Protein AF-A0A565BUT3-F1 (afdb_monomer_lite)

Foldseek 3Di:
DPAAEDDWDQWDWPVLVVVPVLQCVVQVVFWDWDQDDVPDGDPTIITGAQDCCSPVVVVVVVQCDDLVSPWHKYKYWDKGATNDPDDADPPQRDRIDIDMDMDTDHPDPVVVVVPDDDDCQPPLFDWFWFWDFPVPARRPDPTDIWIWGADPVQAIGTDDDDDDDDDDPDDDDDDPPDPVDDPVVVVVVCLVVPPQKDWADDPVQVVVQWIWIAGSQPRDIDIGHPVCVVVVVVVSVVVSSNVSNVVNVVVLVVLEDEDQAPVVVLVSQVVSGWYWYFAASDPVQQVVQQVVQQDDDDFGGKGWDGFGPDFDDDDQCRAGRRPRHGGDGITIMYTHD

Organism: NCBI:txid586526

Secondary structure (DSSP, 8-state):
--PEE----SEEEHHHHGGGHHHHTTTGGG--EEEEETTEEEEEEEEEPS-SHHHHHHHHHHH--SGGG-SEEEEEEEEEE----SPPBTTTB-SEEEEEEEEEE-SSHHHHHHT-----TTT----EEEEPPTTTSPTT-S--EEEEE--TTS--EE----PPPP------------TTS-HHHHHHHHHHTT-SEEEE--HHHHHTTEEEEEETTT--EEEEEGGGHHHHHHHHHHHHHHHHHHHHHHHHHHTEEE--SHHHHHHHHHTT-EEEEEE---HHHHHHHHHHT--SSSSPPPEEEEEESSPPP--TTPBPTTT-SBP-EEEEEE---

pLDDT: mean 85.56, std 14.25, range [31.06, 97.5]

Radius of gyration: 25.29 Å; chains: 1; bounding box: 68×55×76 Å

Sequence (337 aa):
MGVEKRYYPMFIPRDFLEKEKDHIEGFNPEVAWVTRVGDSDLPVPLALRPTSEAVIYPNFRVEIRSHRDLPLKINQWANAVRWEIKDPTPFIRSREFLWQEGHTAFATKKEADEESCLYEEFLAVPVIKGFKSENEKFAGALYTTSIEIIKERNQLYGRTRGDSVPDRCWIRVDVDNRDNYSCGWKYSDQELKGAPLRIEIGPRDLAKNQVRIVRLDTGAKMDIKREYLIEKIKDLLENIQRNLYDVAKRKVEESTQKVETWDDFVEALSQKKLILAPWCDEVEVEKDVKERTRGDGTLGGAKTLCTLLEQPELREDTLCFASRKPAKKWTYWGRSY

InterPro domains:
  IPR002314 Aminoacyl-tRNA synthetase, class II (G/ P/ S/T) [PF00587] (46-114)
  IPR002316 Proline-tRNA ligase, class IIa [PR01046] (5-23)
  IPR002316 Proline-tRNA ligase, class IIa [PR01046] (46-57)
  IPR002316 Proline-tRNA ligase, class IIa [PR01046] (76-84)
  IPR002316 Proline-tRNA ligase, class IIa [PR01046] (86-97)
  IPR004154 Anticodon-binding [PF03129] (171-235)
  IPR004499 Proline-tRNA ligase, class IIa, archaeal-type [PTHR43382] (1-152)
  IPR006195 Aminoacyl-tRNA synthetase, class II [PS50862] (1-326)
  IPR016061 Proline-tRNA ligase, class II, C-terminal [PF09180] (262-337)
  IPR016061 Proline-tRNA ligase, class II, C-terminal [SM00946] (262-337)
  IPR017449 Prolyl-tRNA synthetase, class II [G3DSA:3.30.110.30] (256-337)
  IPR017449 Prolyl-tRNA synthetase, class II [SSF64586] (257-337)
  IPR036621 Anticodon-binding domain superfamily [G3DSA:3.40.50.800] (171-254)
  IPR045864 Class II Aminoacyl-tRNA synthetase/Biotinyl protein ligase (BPL) and lipoyl protein ligase (LPL) [G3DSA:3.30.930.10] (1-170)
  IPR045864 Class II Aminoacyl-tRNA synthetase/Biotinyl protein ligase (BPL) and lipoyl protein ligase (LPL) [SSF55681] (2-154)

Structure (mmCIF, N/CA/C/O backbone):
data_AF-A0A565BUT3-F1
#
_entry.id   AF-A0A565BUT3-F1
#
loop_
_atom_site.group_PDB
_atom_site.id
_atom_site.type_symbol
_atom_site.label_atom_id
_atom_site.label_alt_id
_atom_site.label_comp_id
_atom_site.label_asym_id
_atom_site.label_entity_id
_atom_site.label_seq_id
_atom_site.pdbx_PDB_ins_code
_atom_site.Cartn_x
_atom_site.Cartn_y
_atom_site.Cartn_z
_atom_site.occupancy
_atom_site.B_iso_or_equiv
_atom_site.auth_seq_id
_atom_site.auth_comp_id
_atom_site.auth_asym_id
_atom_site.auth_atom_id
_atom_site.pdbx_PDB_model_num
ATOM 1 N N . MET A 1 1 ? 4.955 20.647 0.599 1.00 69.94 1 MET A N 1
ATOM 2 C CA . MET A 1 1 ? 4.131 20.293 1.777 1.00 69.94 1 MET A CA 1
ATOM 3 C C . MET A 1 1 ? 4.648 20.865 3.102 1.00 69.94 1 MET A C 1
ATOM 5 O O . MET A 1 1 ? 3.880 20.857 4.054 1.00 69.94 1 MET A O 1
ATOM 9 N N . GLY A 1 2 ? 5.883 21.390 3.189 1.00 82.19 2 GLY A N 1
ATOM 10 C CA . GLY A 1 2 ? 6.396 21.970 4.444 1.00 82.19 2 GLY A CA 1
ATOM 11 C C . GLY A 1 2 ? 6.687 20.931 5.533 1.00 82.19 2 GLY A C 1
ATOM 12 O O . GLY A 1 2 ? 6.659 21.265 6.707 1.00 82.19 2 GLY A O 1
ATOM 13 N N . VAL A 1 3 ? 6.912 19.674 5.140 1.00 88.75 3 VAL A N 1
ATOM 14 C CA . VAL A 1 3 ? 7.190 18.563 6.055 1.00 88.75 3 VAL A CA 1
ATOM 15 C C . VAL A 1 3 ? 8.685 18.523 6.356 1.00 88.75 3 VAL A C 1
ATOM 17 O O . VAL A 1 3 ? 9.507 18.471 5.437 1.00 88.75 3 VAL A O 1
ATOM 20 N N . GLU A 1 4 ? 9.037 18.523 7.637 1.00 90.75 4 GLU A N 1
ATOM 21 C CA . GLU A 1 4 ? 10.418 18.421 8.096 1.00 90.75 4 GLU A CA 1
ATOM 22 C C . GLU A 1 4 ? 10.834 16.964 8.293 1.00 90.75 4 GLU A C 1
ATOM 24 O O . GLU A 1 4 ? 10.145 16.174 8.939 1.00 90.75 4 GLU A O 1
ATOM 29 N N . LYS A 1 5 ? 12.009 16.598 7.776 1.00 93.19 5 LYS A N 1
ATOM 30 C CA . LYS A 1 5 ? 12.579 15.272 8.024 1.00 93.19 5 LYS A CA 1
ATOM 31 C C . LYS A 1 5 ? 13.195 15.233 9.417 1.00 93.19 5 LYS A C 1
ATOM 33 O O . LYS A 1 5 ? 14.080 16.029 9.720 1.00 93.19 5 LYS A O 1
ATOM 38 N N . ARG A 1 6 ? 12.764 14.280 10.237 1.00 93.50 6 ARG A N 1
ATOM 39 C CA . ARG A 1 6 ? 13.302 14.018 11.577 1.00 93.50 6 ARG A CA 1
ATOM 40 C C . ARG A 1 6 ? 13.621 12.536 11.740 1.00 93.50 6 ARG A C 1
ATOM 42 O O . ARG A 1 6 ? 13.323 11.726 10.865 1.00 93.50 6 ARG A O 1
ATOM 49 N N . TYR A 1 7 ? 14.264 12.189 12.848 1.00 95.38 7 TYR A N 1
ATOM 50 C CA . TYR A 1 7 ? 14.530 10.802 13.205 1.00 95.38 7 TYR A CA 1
ATOM 51 C C . TYR A 1 7 ? 14.419 10.632 14.715 1.00 95.38 7 TYR A C 1
ATOM 53 O O . TYR A 1 7 ? 15.139 11.288 15.468 1.00 95.38 7 TYR A O 1
ATOM 61 N N . TYR A 1 8 ? 13.517 9.756 15.144 1.00 94.88 8 TYR A N 1
ATOM 62 C CA . TYR A 1 8 ? 13.300 9.444 16.550 1.00 94.88 8 TYR A CA 1
ATOM 63 C C . TYR A 1 8 ? 13.954 8.101 16.922 1.00 94.88 8 TYR A C 1
ATOM 65 O O . TYR A 1 8 ? 14.151 7.240 16.053 1.00 94.88 8 TYR A O 1
ATOM 73 N N . PRO A 1 9 ? 14.322 7.904 18.202 1.00 95.19 9 PRO A N 1
ATOM 74 C CA . PRO A 1 9 ? 14.926 6.661 18.677 1.00 95.19 9 PRO A CA 1
ATOM 75 C C . PRO A 1 9 ? 14.089 5.408 18.381 1.00 95.19 9 PRO A C 1
ATOM 77 O O . PRO A 1 9 ? 12.862 5.443 18.376 1.00 95.19 9 PRO A O 1
ATOM 80 N N . MET A 1 10 ? 14.771 4.279 18.164 1.00 95.62 10 MET A N 1
ATOM 81 C CA . MET A 1 10 ? 14.133 2.974 17.936 1.00 95.62 10 MET A CA 1
ATOM 82 C C . MET A 1 10 ? 13.643 2.313 19.231 1.00 95.62 10 MET A C 1
ATOM 84 O O . MET A 1 10 ? 12.663 1.572 19.203 1.00 95.62 10 MET A O 1
ATOM 88 N N . PHE A 1 11 ? 14.344 2.543 20.343 1.00 95.50 11 PHE A N 1
ATOM 89 C CA . PHE A 1 11 ? 14.034 1.935 21.634 1.00 95.50 11 PHE A CA 1
ATOM 90 C C . PHE A 1 11 ? 13.030 2.783 22.409 1.00 95.50 11 PHE A C 1
ATOM 92 O O . PHE A 1 11 ? 13.266 3.971 22.635 1.00 95.50 11 PHE A O 1
ATOM 99 N N . ILE A 1 12 ? 11.944 2.154 22.853 1.00 93.31 12 ILE A N 1
ATOM 100 C CA . ILE A 1 12 ? 10.874 2.787 23.625 1.00 93.31 12 ILE A CA 1
ATOM 101 C C . ILE A 1 12 ? 10.853 2.157 25.023 1.00 93.31 12 ILE A C 1
ATOM 103 O O . ILE A 1 12 ? 10.638 0.948 25.132 1.00 93.31 12 ILE A O 1
ATOM 107 N N . PRO A 1 13 ? 11.078 2.920 26.107 1.00 92.81 13 PRO A N 1
ATOM 108 C CA . PRO A 1 13 ? 10.918 2.399 27.461 1.00 92.81 13 PRO A CA 1
ATOM 109 C C . PRO A 1 13 ? 9.502 1.868 27.690 1.00 92.81 13 PRO A C 1
ATOM 111 O O . PRO A 1 13 ? 8.537 2.485 27.233 1.00 92.81 13 PRO A O 1
ATOM 114 N N . ARG A 1 14 ? 9.369 0.763 28.435 1.00 90.19 14 ARG A N 1
ATOM 115 C CA . ARG A 1 14 ? 8.063 0.157 28.742 1.00 90.19 14 ARG A CA 1
ATOM 116 C C . ARG A 1 14 ? 7.035 1.177 29.233 1.00 90.19 14 ARG A C 1
ATOM 118 O O . ARG A 1 14 ? 5.952 1.257 28.667 1.00 90.19 14 ARG A O 1
ATOM 125 N N . ASP A 1 15 ? 7.415 2.012 30.193 1.00 88.12 15 ASP A N 1
ATOM 126 C CA . ASP A 1 15 ? 6.531 3.010 30.804 1.00 88.12 15 ASP A CA 1
ATOM 127 C C . ASP A 1 15 ? 6.043 4.089 29.825 1.00 88.12 15 ASP A C 1
ATOM 129 O O . ASP A 1 15 ? 5.040 4.749 30.083 1.00 88.12 15 ASP A O 1
ATOM 133 N N . PHE A 1 16 ? 6.771 4.335 28.730 1.00 87.75 16 PHE A N 1
ATOM 134 C CA . PHE A 1 16 ? 6.354 5.283 27.692 1.00 87.75 16 PHE A CA 1
ATOM 135 C C . PHE A 1 16 ? 5.334 4.644 26.767 1.00 87.75 16 PHE A C 1
ATOM 137 O O . PHE A 1 16 ? 4.322 5.266 26.462 1.00 87.75 16 PHE A O 1
ATOM 144 N N . LEU A 1 17 ? 5.584 3.395 26.371 1.00 84.62 17 LEU A N 1
ATOM 145 C CA . LEU A 1 17 ? 4.642 2.624 25.577 1.00 84.62 17 LEU A CA 1
ATOM 146 C C . LEU A 1 17 ? 3.338 2.467 26.380 1.00 84.62 17 LEU A C 1
ATOM 148 O O . LEU A 1 17 ? 2.298 2.945 25.963 1.00 84.62 17 LEU A O 1
ATOM 152 N N . GLU A 1 18 ? 3.389 1.975 27.615 1.00 83.19 18 GLU A N 1
ATOM 153 C CA . GLU A 1 18 ? 2.201 1.760 28.457 1.00 83.19 18 GLU A CA 1
ATOM 154 C C . GLU A 1 18 ? 1.380 3.016 28.811 1.00 83.19 18 GLU A C 1
ATOM 156 O O . GLU A 1 18 ? 0.298 2.872 29.374 1.00 83.19 18 GLU A O 1
ATOM 161 N N . LYS A 1 19 ? 1.842 4.236 28.514 1.00 81.44 19 LYS A N 1
ATOM 162 C CA . LYS A 1 19 ? 1.009 5.447 28.640 1.00 81.44 19 LYS A CA 1
ATOM 163 C C . LYS A 1 19 ? 0.015 5.602 27.491 1.00 81.44 19 LYS A C 1
ATOM 165 O O . LYS A 1 19 ? -1.025 6.216 27.687 1.00 81.44 19 LYS A O 1
ATOM 170 N N . GLU A 1 20 ? 0.298 4.995 26.346 1.00 73.00 20 GLU A N 1
ATOM 171 C CA . GLU A 1 20 ? -0.494 5.064 25.115 1.00 73.00 20 GLU A CA 1
ATOM 172 C C . GLU A 1 20 ? -1.306 3.768 24.904 1.00 73.00 20 GLU A C 1
ATOM 174 O O . GLU A 1 20 ? -1.374 3.239 23.794 1.00 73.00 20 GLU A O 1
ATOM 179 N N . LYS A 1 21 ? -1.877 3.194 25.982 1.00 68.62 21 LYS A N 1
ATOM 180 C CA . LYS A 1 21 ? -2.497 1.846 25.965 1.00 68.62 21 LYS A CA 1
ATOM 181 C C . LYS A 1 21 ? -3.547 1.682 24.874 1.00 68.62 21 LYS A C 1
ATOM 183 O O . LYS A 1 21 ? -3.548 0.648 24.212 1.00 68.62 21 LYS A O 1
ATOM 188 N N . ASP A 1 22 ? -4.356 2.711 24.646 1.00 68.06 22 ASP A N 1
ATOM 189 C CA . ASP A 1 22 ? -5.420 2.711 23.638 1.00 68.06 22 ASP A CA 1
ATOM 190 C C . ASP A 1 22 ? -4.873 2.479 22.218 1.00 68.06 22 ASP A C 1
ATOM 192 O O . ASP A 1 22 ? -5.526 1.850 21.388 1.00 68.06 22 ASP A O 1
ATOM 196 N N . HIS A 1 23 ? -3.642 2.922 21.940 1.00 65.06 23 HIS A N 1
ATOM 197 C CA . HIS A 1 23 ? -2.958 2.680 20.669 1.00 65.06 23 HIS A CA 1
ATOM 198 C C . HIS A 1 23 ? -2.276 1.305 20.611 1.00 65.06 23 HIS A C 1
ATOM 200 O O . HIS A 1 23 ? -2.021 0.793 19.523 1.00 65.06 23 HIS A O 1
ATOM 206 N N . ILE A 1 24 ? -1.980 0.692 21.761 1.00 61.94 24 ILE A N 1
ATOM 207 C CA . ILE A 1 24 ? -1.169 -0.531 21.879 1.00 61.94 24 ILE A CA 1
ATOM 208 C C . ILE A 1 24 ? -2.010 -1.790 22.065 1.00 61.94 24 ILE A C 1
ATOM 210 O O . ILE A 1 24 ? -1.518 -2.880 21.777 1.00 61.94 24 ILE A O 1
ATOM 214 N N . GLU A 1 25 ? -3.273 -1.686 22.485 1.00 61.72 25 GLU A N 1
ATOM 215 C CA . GLU A 1 25 ? -4.153 -2.855 22.611 1.00 61.72 25 GLU A CA 1
ATOM 216 C C . GLU A 1 25 ? -4.190 -3.703 21.326 1.00 61.72 25 GLU A C 1
ATOM 218 O O . GLU A 1 25 ? -4.212 -4.930 21.409 1.00 61.72 25 GLU A O 1
ATOM 223 N N . GLY A 1 26 ? -4.071 -3.073 20.150 1.00 62.25 26 GLY A N 1
ATOM 224 C CA . GLY A 1 26 ? -3.967 -3.761 18.859 1.00 62.25 26 GLY A CA 1
ATOM 225 C C . GLY A 1 26 ? -2.604 -4.399 18.537 1.00 62.25 26 GLY A C 1
ATOM 226 O O . GLY A 1 26 ? -2.548 -5.267 17.672 1.00 62.25 26 GLY A O 1
ATOM 227 N N . PHE A 1 27 ? -1.519 -4.008 19.216 1.00 60.94 27 PHE A N 1
ATOM 228 C CA . PHE A 1 27 ? -0.135 -4.433 18.925 1.00 60.94 27 PHE A CA 1
ATOM 229 C C . PHE A 1 27 ? 0.529 -5.244 20.043 1.00 60.94 27 PHE A C 1
ATOM 231 O O . PHE A 1 27 ? 1.614 -5.784 19.837 1.00 60.94 27 PHE A O 1
ATOM 238 N N . ASN A 1 28 ? -0.097 -5.353 21.218 1.00 68.69 28 ASN A N 1
ATOM 239 C CA . ASN A 1 28 ? 0.461 -6.008 22.405 1.00 68.69 28 ASN A CA 1
ATOM 240 C C . ASN A 1 28 ? 1.152 -7.371 22.167 1.00 68.69 28 ASN A C 1
ATOM 242 O O . ASN A 1 28 ? 2.240 -7.562 22.714 1.00 68.69 28 ASN A O 1
ATOM 246 N N . PRO A 1 29 ? 0.607 -8.318 21.370 1.00 73.69 29 PRO A N 1
ATOM 247 C CA . PRO A 1 29 ? 1.279 -9.602 21.149 1.00 73.69 29 PRO A CA 1
ATOM 248 C C . PRO A 1 29 ? 2.497 -9.523 20.210 1.00 73.69 29 PRO A C 1
ATOM 250 O O . PRO A 1 29 ? 3.272 -10.472 20.147 1.00 73.69 29 PRO A O 1
ATOM 253 N N . GLU A 1 30 ? 2.685 -8.416 19.489 1.00 82.69 30 GLU A N 1
ATOM 254 C CA . GLU A 1 30 ? 3.695 -8.266 18.432 1.00 82.69 30 GLU A CA 1
ATOM 255 C C . GLU A 1 30 ? 4.887 -7.388 18.845 1.00 82.69 30 GLU A C 1
ATOM 257 O O . GLU A 1 30 ? 5.817 -7.190 18.058 1.00 82.69 30 GLU A O 1
ATOM 262 N N . VAL A 1 31 ? 4.899 -6.849 20.067 1.00 90.06 31 VAL A N 1
ATOM 263 C CA . VAL A 1 31 ? 5.994 -5.992 20.540 1.00 90.06 31 VAL A CA 1
ATOM 264 C C . VAL A 1 31 ? 7.221 -6.835 20.896 1.00 90.06 31 VAL A C 1
ATOM 266 O O . VAL A 1 31 ? 7.187 -7.668 21.802 1.00 90.06 31 VAL A O 1
ATOM 269 N N . ALA A 1 32 ? 8.338 -6.578 20.214 1.00 93.00 32 ALA A N 1
ATOM 270 C CA . ALA A 1 32 ? 9.627 -7.179 20.538 1.00 93.00 32 ALA A CA 1
ATOM 271 C C . ALA A 1 32 ? 10.325 -6.397 21.663 1.00 93.00 32 ALA A C 1
ATOM 273 O O . ALA A 1 32 ? 10.494 -5.180 21.571 1.00 93.00 32 ALA A O 1
ATOM 274 N N . TRP A 1 33 ? 10.767 -7.103 22.706 1.00 94.56 33 TRP A N 1
ATOM 275 C CA . TRP A 1 33 ? 11.386 -6.513 23.894 1.00 94.56 33 TRP A CA 1
ATOM 276 C C . TRP A 1 33 ? 12.862 -6.883 24.019 1.00 94.56 33 TRP A C 1
ATOM 278 O O . TRP A 1 33 ? 13.239 -8.047 23.910 1.00 94.56 33 TRP A O 1
ATOM 288 N N . VAL A 1 34 ? 13.681 -5.890 24.347 1.00 96.19 34 VAL A N 1
ATOM 289 C CA . VAL A 1 34 ? 15.051 -6.054 24.824 1.00 96.19 34 VAL A CA 1
ATOM 290 C C . VAL A 1 34 ? 15.038 -5.963 26.345 1.00 96.19 34 VAL A C 1
ATOM 292 O O . VAL A 1 34 ? 14.654 -4.944 26.920 1.00 96.19 34 VAL A O 1
ATOM 295 N N . THR A 1 35 ? 15.448 -7.045 26.999 1.00 96.88 35 THR A N 1
ATOM 296 C CA . THR A 1 35 ? 15.471 -7.168 28.466 1.00 96.88 35 THR A CA 1
ATOM 297 C C . THR A 1 35 ? 16.876 -7.343 29.032 1.00 96.88 35 THR A C 1
ATOM 299 O O . THR A 1 35 ? 17.044 -7.252 30.243 1.00 96.88 35 THR A O 1
ATOM 302 N N . ARG A 1 36 ? 17.888 -7.577 28.185 1.00 96.50 36 ARG A N 1
ATOM 303 C CA . ARG A 1 36 ? 19.274 -7.868 28.584 1.00 96.50 36 ARG A CA 1
ATOM 304 C C . ARG A 1 36 ? 20.278 -7.195 27.658 1.00 96.50 36 ARG A C 1
ATOM 306 O O . ARG A 1 36 ? 20.009 -7.047 26.467 1.00 96.50 36 ARG A O 1
ATOM 313 N N . VAL A 1 37 ? 21.443 -6.839 28.198 1.00 94.19 37 VAL A N 1
ATOM 314 C CA . VAL A 1 37 ? 22.614 -6.365 27.442 1.00 94.19 37 VAL A CA 1
ATOM 315 C C . VAL A 1 37 ? 23.837 -7.153 27.903 1.00 94.19 37 VAL A C 1
ATOM 317 O O . VAL A 1 37 ? 24.248 -7.051 29.058 1.00 94.19 37 VAL A O 1
ATOM 320 N N . GLY A 1 38 ? 24.410 -7.956 27.002 1.00 94.81 38 GLY A N 1
ATOM 321 C CA . GLY A 1 38 ? 25.397 -8.965 27.389 1.00 94.81 38 GLY A CA 1
ATOM 322 C C . GLY A 1 38 ? 24.795 -9.919 28.424 1.00 94.81 38 GLY A C 1
ATOM 323 O O . GLY A 1 38 ? 23.698 -10.440 28.220 1.00 94.81 38 GLY A O 1
ATOM 324 N N . ASP A 1 39 ? 25.474 -10.079 29.558 1.00 94.56 39 ASP A N 1
ATOM 325 C CA . ASP A 1 39 ? 25.026 -10.956 30.643 1.00 94.56 39 ASP A CA 1
ATOM 326 C C . ASP A 1 39 ? 24.144 -10.258 31.693 1.00 94.56 39 ASP A C 1
ATOM 328 O O . ASP A 1 39 ? 23.567 -10.943 32.537 1.00 94.56 39 ASP A O 1
ATOM 332 N N . SER A 1 40 ? 23.974 -8.933 31.627 1.00 95.88 40 SER A N 1
ATOM 333 C CA . SER A 1 40 ? 23.223 -8.153 32.621 1.00 95.88 40 SER A CA 1
ATOM 334 C C . SER A 1 40 ? 21.779 -7.884 32.192 1.00 95.88 40 SER A C 1
ATOM 336 O O . SER A 1 40 ? 21.520 -7.512 31.043 1.00 95.88 40 SER A O 1
ATOM 338 N N . ASP A 1 41 ? 20.840 -8.012 33.131 1.00 96.56 41 ASP A N 1
ATOM 339 C CA . ASP A 1 41 ? 19.444 -7.615 32.928 1.00 96.56 41 ASP A CA 1
ATOM 340 C C . ASP A 1 41 ? 19.303 -6.083 32.925 1.00 96.56 41 ASP A C 1
ATOM 342 O O . ASP A 1 41 ? 19.968 -5.367 33.680 1.00 96.56 41 ASP A O 1
ATOM 346 N N . LEU A 1 42 ? 18.426 -5.567 32.062 1.00 94.06 42 LEU A N 1
ATOM 347 C CA . LEU A 1 42 ? 18.083 -4.150 32.029 1.00 94.06 42 LEU A CA 1
ATOM 348 C C . LEU A 1 42 ? 17.122 -3.810 33.177 1.00 94.06 42 LEU A C 1
ATOM 350 O O . LEU A 1 42 ? 16.154 -4.541 33.391 1.00 94.06 42 LEU A O 1
ATOM 354 N N . PRO A 1 43 ? 17.307 -2.665 33.863 1.00 93.19 43 PRO A N 1
ATOM 355 C CA . PRO A 1 43 ? 16.392 -2.238 34.922 1.00 93.19 43 PRO A CA 1
ATOM 356 C C . PRO A 1 43 ? 14.988 -1.930 34.385 1.00 93.19 43 PRO A C 1
ATOM 358 O O . PRO A 1 43 ? 13.999 -2.130 35.082 1.00 93.19 43 PRO A O 1
ATOM 361 N N . VAL A 1 44 ? 14.903 -1.458 33.137 1.00 93.88 44 VAL A N 1
ATOM 362 C CA . VAL A 1 44 ? 13.649 -1.195 32.427 1.00 93.88 44 VAL A CA 1
ATOM 363 C C . VAL A 1 44 ? 13.725 -1.868 31.056 1.00 93.88 44 VAL A C 1
ATOM 365 O O . VAL A 1 44 ? 14.619 -1.534 30.274 1.00 93.88 44 VAL A O 1
ATOM 368 N N . PRO A 1 45 ? 12.808 -2.797 30.735 1.00 95.19 45 PRO A N 1
ATOM 369 C CA . PRO A 1 45 ? 12.706 -3.372 29.399 1.00 95.19 45 PRO A CA 1
ATOM 370 C C . PRO A 1 45 ? 12.458 -2.305 28.327 1.00 95.19 45 PRO A C 1
ATOM 372 O O . PRO A 1 45 ? 11.646 -1.394 28.514 1.00 95.19 45 PRO A O 1
ATOM 375 N N . LEU A 1 46 ? 13.128 -2.447 27.185 1.00 95.75 46 LEU A N 1
ATOM 376 C CA . LEU A 1 46 ? 13.013 -1.541 26.043 1.00 95.75 46 LEU A CA 1
ATOM 377 C C . LEU A 1 46 ? 12.301 -2.249 24.891 1.00 95.75 46 LEU A C 1
ATOM 379 O O . LEU A 1 46 ? 12.760 -3.290 24.431 1.00 95.75 46 LEU A O 1
ATOM 383 N N . ALA A 1 47 ? 11.200 -1.694 24.403 1.00 94.50 47 ALA A N 1
ATOM 384 C CA . ALA A 1 47 ? 10.548 -2.173 23.192 1.00 94.50 47 ALA A CA 1
ATOM 385 C C . ALA A 1 47 ? 11.298 -1.681 21.946 1.00 94.50 47 ALA A C 1
ATOM 387 O O . ALA A 1 47 ? 11.742 -0.532 21.894 1.00 94.50 47 ALA A O 1
ATOM 388 N N . LEU A 1 48 ? 11.407 -2.528 20.923 1.00 94.62 48 LEU A N 1
ATOM 389 C CA . LEU A 1 48 ? 11.713 -2.087 19.561 1.00 94.62 48 LEU A CA 1
ATOM 390 C C . LEU A 1 48 ? 10.457 -1.438 18.979 1.00 94.62 48 LEU A C 1
ATOM 392 O O . LEU A 1 48 ? 9.380 -2.016 19.112 1.00 94.62 48 LEU A O 1
ATOM 396 N N . ARG A 1 49 ? 10.569 -0.263 18.342 1.00 91.94 49 ARG A N 1
ATOM 397 C CA . ARG A 1 49 ? 9.389 0.466 17.848 1.00 91.94 49 ARG A CA 1
ATOM 398 C C . ARG A 1 49 ? 8.532 -0.394 16.894 1.00 91.94 49 ARG A C 1
ATOM 400 O O . ARG A 1 49 ? 9.019 -0.778 15.825 1.00 91.94 49 ARG A O 1
ATOM 407 N N . PRO A 1 50 ? 7.251 -0.649 17.220 1.00 89.38 50 PRO A N 1
ATOM 408 C CA . PRO A 1 50 ? 6.268 -1.107 16.236 1.00 89.38 50 PRO A CA 1
ATOM 409 C C . PRO A 1 50 ? 5.675 0.072 15.447 1.00 89.38 50 PRO A C 1
ATOM 411 O O . PRO A 1 50 ? 5.178 -0.105 14.328 1.00 89.38 50 PRO A O 1
ATOM 414 N N . THR A 1 51 ? 5.717 1.255 16.070 1.00 87.69 51 THR A N 1
ATOM 415 C CA . THR A 1 51 ? 5.273 2.571 15.611 1.00 87.69 51 THR A CA 1
ATOM 416 C C . THR A 1 51 ? 5.851 3.644 16.556 1.00 87.69 51 THR A C 1
ATOM 418 O O . THR A 1 51 ? 6.291 3.289 17.658 1.00 87.69 51 THR A O 1
ATOM 421 N N . SER A 1 52 ? 5.938 4.916 16.148 1.00 91.06 52 SER A N 1
ATOM 422 C CA . SER A 1 52 ? 6.713 5.936 16.887 1.00 91.06 52 SER A CA 1
ATOM 423 C C . SER A 1 52 ? 5.891 6.947 17.701 1.00 91.06 52 SER A C 1
ATOM 425 O O . SER A 1 52 ? 6.477 7.834 18.322 1.00 91.06 52 SER A O 1
ATOM 427 N N . GLU A 1 53 ? 4.567 6.817 17.766 1.00 89.69 53 GLU A N 1
ATOM 428 C CA . GLU A 1 53 ? 3.626 7.715 18.460 1.00 89.69 53 GLU A CA 1
ATOM 429 C C . GLU A 1 53 ? 4.043 7.968 19.915 1.00 89.69 53 GLU A C 1
ATOM 431 O O . GLU A 1 53 ? 4.209 9.118 20.326 1.00 89.69 53 GLU A O 1
ATOM 436 N N . ALA A 1 54 ? 4.340 6.897 20.661 1.00 88.50 54 ALA A N 1
ATOM 437 C CA . ALA A 1 54 ? 4.753 6.958 22.068 1.00 88.50 54 ALA A CA 1
ATOM 438 C C . ALA A 1 54 ? 6.077 7.716 22.305 1.00 88.50 54 ALA A C 1
ATOM 440 O O . ALA A 1 54 ? 6.389 8.095 23.434 1.00 88.50 54 ALA A O 1
ATOM 441 N N . VAL A 1 55 ? 6.870 7.948 21.253 1.00 90.56 55 VAL A N 1
ATOM 442 C CA . VAL A 1 55 ? 8.120 8.726 21.308 1.00 90.56 55 VAL A CA 1
ATOM 443 C C . VAL A 1 55 ? 7.925 10.133 20.740 1.00 90.56 55 VAL A C 1
ATOM 445 O O . VAL A 1 55 ? 8.493 11.095 21.258 1.00 90.56 55 VAL A O 1
ATOM 448 N N . ILE A 1 56 ? 7.113 10.275 19.692 1.00 92.31 56 ILE A N 1
ATOM 449 C CA . ILE A 1 56 ? 6.899 11.537 18.979 1.00 92.31 56 ILE A CA 1
ATOM 450 C C . ILE A 1 56 ? 5.977 12.472 19.766 1.00 92.31 56 ILE A C 1
ATOM 452 O O . ILE A 1 56 ? 6.288 13.656 19.921 1.00 92.31 56 ILE A O 1
ATOM 456 N N . TYR A 1 57 ? 4.858 11.971 20.287 1.00 91.62 57 TYR A N 1
ATOM 457 C CA . TYR A 1 57 ? 3.810 12.810 20.878 1.00 91.62 57 TYR A CA 1
ATOM 458 C C . TYR A 1 57 ? 4.232 13.514 22.177 1.00 91.62 57 TYR A C 1
ATOM 460 O O . TYR A 1 57 ? 3.905 14.697 22.342 1.00 91.62 57 TYR A O 1
ATOM 468 N N . PRO A 1 58 ? 5.045 12.901 23.063 1.00 90.75 58 PRO A N 1
ATOM 469 C CA . PRO A 1 58 ? 5.647 13.631 24.175 1.00 90.75 58 PRO A CA 1
ATOM 470 C C . PRO A 1 58 ? 6.492 14.828 23.723 1.00 90.75 58 PRO A C 1
ATOM 472 O O . PRO A 1 58 ? 6.502 15.851 24.406 1.00 90.75 58 PRO A O 1
ATOM 475 N N . ASN A 1 59 ? 7.162 14.731 22.569 1.00 90.44 59 ASN A N 1
ATOM 476 C CA . ASN A 1 59 ? 7.938 15.839 22.019 1.00 90.44 59 ASN A CA 1
ATOM 477 C C . ASN A 1 59 ? 7.035 16.925 21.402 1.00 90.44 59 ASN A C 1
ATOM 479 O O . ASN A 1 59 ? 7.244 18.111 21.645 1.00 90.44 59 ASN A O 1
ATOM 483 N N . PHE A 1 60 ? 5.954 16.543 20.711 1.00 93.06 60 PHE A N 1
ATOM 484 C CA . PHE A 1 60 ? 4.961 17.504 20.200 1.00 93.06 60 PHE A CA 1
ATOM 485 C C . PHE A 1 60 ? 4.392 18.389 21.309 1.00 93.06 60 PHE A C 1
ATOM 487 O O . PHE A 1 60 ? 4.257 19.596 21.131 1.00 93.06 60 PHE A O 1
ATOM 494 N N . ARG A 1 61 ? 4.123 17.815 22.487 1.00 89.00 61 ARG A N 1
ATOM 495 C CA . ARG A 1 61 ? 3.664 18.571 23.662 1.00 89.00 61 ARG A CA 1
ATOM 496 C C . ARG A 1 61 ? 4.674 19.626 24.136 1.00 89.00 61 ARG A C 1
ATOM 498 O O . ARG A 1 61 ? 4.282 20.615 24.758 1.00 89.00 61 ARG A O 1
ATOM 505 N N . VAL A 1 62 ? 5.969 19.399 23.919 1.00 91.81 62 VAL A N 1
ATOM 506 C CA . VAL A 1 62 ? 7.027 20.347 24.293 1.00 91.81 62 VAL A CA 1
ATOM 507 C C . VAL A 1 62 ? 7.165 21.456 23.253 1.00 91.81 62 VAL A C 1
ATOM 509 O O . VAL A 1 62 ? 7.364 22.608 23.644 1.00 91.81 62 VAL A O 1
ATOM 512 N N . GLU A 1 63 ? 7.034 21.116 21.972 1.00 92.56 63 GLU A N 1
ATOM 513 C CA . GLU A 1 63 ? 7.190 22.037 20.840 1.00 92.56 63 GLU A CA 1
ATOM 514 C C . GLU A 1 63 ? 5.965 22.936 20.626 1.00 92.56 63 GLU A C 1
ATOM 516 O O . GLU A 1 63 ? 6.115 24.129 20.383 1.00 92.56 63 GLU A O 1
ATOM 521 N N . ILE A 1 64 ? 4.753 22.397 20.766 1.00 96.06 64 ILE A N 1
ATOM 522 C CA . ILE A 1 64 ? 3.512 23.134 20.509 1.00 96.06 64 ILE A CA 1
ATOM 523 C C . ILE A 1 64 ? 3.079 23.847 21.794 1.00 96.06 64 ILE A C 1
ATOM 525 O O . ILE A 1 64 ? 2.546 23.230 22.721 1.00 96.06 64 ILE A O 1
ATOM 529 N N . ARG A 1 65 ? 3.303 25.164 21.864 1.00 94.88 65 ARG A N 1
ATOM 530 C CA . ARG A 1 65 ? 2.939 26.010 23.018 1.00 94.88 65 ARG A CA 1
ATOM 531 C C . ARG A 1 65 ? 1.845 27.020 22.698 1.00 94.88 65 ARG A C 1
ATOM 533 O O . ARG A 1 65 ? 1.157 27.482 23.605 1.00 94.88 65 ARG A O 1
ATOM 540 N N . SER A 1 66 ? 1.668 27.354 21.428 1.00 94.69 66 SER A N 1
ATOM 541 C CA . SER A 1 66 ? 0.681 28.303 20.933 1.00 94.69 66 SER A CA 1
ATOM 542 C C . SER A 1 66 ? 0.179 27.904 19.544 1.00 94.69 66 SER A C 1
ATOM 544 O O . SER A 1 66 ? 0.782 27.090 18.851 1.00 94.69 66 SER A O 1
ATOM 546 N N . HIS A 1 67 ? -0.901 28.542 19.087 1.00 91.88 67 HIS A N 1
ATOM 547 C CA . HIS A 1 67 ? -1.409 28.367 17.721 1.00 91.88 67 HIS A CA 1
ATOM 548 C C . HIS A 1 67 ? -0.388 28.749 16.634 1.00 91.88 67 HIS A C 1
ATOM 550 O O . HIS A 1 67 ? -0.560 28.352 15.489 1.00 91.88 67 HIS A O 1
ATOM 556 N N . ARG A 1 68 ? 0.656 29.523 16.972 1.00 94.12 68 ARG A N 1
ATOM 557 C CA . ARG A 1 68 ? 1.709 29.937 16.030 1.00 94.12 68 ARG A CA 1
ATOM 558 C C . ARG A 1 68 ? 2.702 28.821 15.716 1.00 94.12 68 ARG A C 1
ATOM 560 O O . ARG A 1 68 ? 3.405 28.921 14.720 1.00 94.12 68 ARG A O 1
ATOM 567 N N . ASP A 1 69 ? 2.733 27.783 16.548 1.00 95.00 69 ASP A N 1
ATOM 568 C CA . ASP A 1 69 ? 3.588 26.608 16.361 1.00 95.00 69 ASP A CA 1
ATOM 569 C C . ASP A 1 69 ? 2.914 25.561 15.450 1.00 95.00 69 ASP A C 1
ATOM 571 O O . ASP A 1 69 ? 3.462 24.489 15.205 1.00 95.00 69 ASP A O 1
ATOM 575 N N . LEU A 1 70 ? 1.703 25.864 14.961 1.00 94.00 70 LEU A N 1
ATOM 576 C CA . LEU A 1 70 ? 0.919 25.026 14.064 1.00 94.00 70 LEU A CA 1
ATOM 577 C C . LEU A 1 70 ? 0.881 25.640 12.649 1.00 94.00 70 LEU A C 1
ATOM 579 O O . LEU A 1 70 ? 0.812 26.863 12.515 1.00 94.00 70 LEU A O 1
ATOM 583 N N . PRO A 1 71 ? 0.858 24.813 11.588 1.00 93.88 71 PRO A N 1
ATOM 584 C CA . PRO A 1 71 ? 0.913 23.355 11.630 1.00 93.88 71 PRO A CA 1
ATOM 585 C C . PRO A 1 71 ? 2.335 22.825 11.861 1.00 93.88 71 PRO A C 1
ATOM 587 O O . PRO A 1 71 ? 3.276 23.244 11.188 1.00 93.88 71 PRO A O 1
ATOM 590 N N . LEU A 1 72 ? 2.475 21.847 12.757 1.00 93.69 72 LEU A N 1
ATOM 591 C CA . LEU A 1 72 ? 3.720 21.094 12.919 1.00 93.69 72 LEU A CA 1
ATOM 592 C C . LEU A 1 72 ? 3.653 19.867 12.017 1.00 93.69 72 LEU A C 1
ATOM 594 O O . LEU A 1 72 ? 2.710 19.085 12.121 1.00 93.69 72 LEU A O 1
ATOM 598 N N . LYS A 1 73 ? 4.637 19.690 11.135 1.00 93.38 73 LYS A N 1
ATOM 599 C CA . LYS A 1 73 ? 4.632 18.619 10.135 1.00 93.38 73 LYS A CA 1
ATOM 600 C C . LYS A 1 73 ? 5.979 17.934 10.076 1.00 93.38 73 LYS A C 1
ATOM 602 O O . LYS A 1 73 ? 6.960 18.542 9.649 1.00 93.38 73 LYS A O 1
ATOM 607 N N . ILE A 1 74 ? 6.022 16.666 10.458 1.00 93.19 74 ILE A N 1
ATOM 608 C CA . ILE A 1 74 ? 7.263 15.897 10.464 1.00 93.19 74 ILE A CA 1
ATOM 609 C C . ILE A 1 74 ? 7.102 14.577 9.720 1.00 93.19 74 ILE A C 1
ATOM 611 O O . ILE A 1 74 ? 6.015 14.009 9.642 1.00 93.19 74 ILE A O 1
ATOM 615 N N . ASN A 1 75 ? 8.211 14.074 9.200 1.00 92.75 75 ASN A N 1
ATOM 616 C CA . ASN A 1 75 ? 8.305 12.745 8.621 1.00 92.75 75 ASN A CA 1
ATOM 617 C C . ASN A 1 75 ? 9.627 12.091 9.019 1.00 92.75 75 ASN A C 1
ATOM 619 O O . ASN A 1 75 ? 10.662 12.758 9.053 1.00 92.75 75 ASN A O 1
ATOM 623 N N . GLN A 1 76 ? 9.614 10.781 9.249 1.00 93.56 76 GLN A N 1
ATOM 624 C CA . GLN A 1 76 ? 10.839 10.003 9.398 1.00 93.56 76 GLN A CA 1
ATOM 625 C C . GLN A 1 76 ? 10.857 8.794 8.470 1.00 93.56 76 GLN A C 1
ATOM 627 O O . GLN A 1 76 ? 9.841 8.140 8.257 1.00 93.56 76 GLN A O 1
ATOM 632 N N . TRP A 1 77 ? 12.045 8.484 7.950 1.00 93.88 77 TRP A N 1
ATOM 633 C CA . TRP A 1 77 ? 12.338 7.217 7.286 1.00 93.88 77 TRP A CA 1
ATOM 634 C C . TRP A 1 77 ? 13.075 6.324 8.277 1.00 93.88 77 TRP A C 1
ATOM 636 O O . TRP A 1 77 ? 14.116 6.709 8.810 1.00 93.88 77 TRP A O 1
ATOM 646 N N . ALA A 1 78 ? 12.515 5.152 8.548 1.00 94.56 78 ALA A N 1
ATOM 647 C CA . ALA A 1 78 ? 12.955 4.283 9.629 1.00 94.56 78 ALA A CA 1
ATOM 648 C C . ALA A 1 78 ? 12.627 2.817 9.327 1.00 94.56 78 ALA A C 1
ATOM 650 O O . ALA A 1 78 ? 11.791 2.511 8.480 1.00 94.56 78 ALA A O 1
ATOM 651 N N . ASN A 1 79 ? 13.275 1.898 10.037 1.00 94.94 79 ASN A N 1
ATOM 652 C CA . ASN A 1 79 ? 12.771 0.537 10.179 1.00 94.94 79 ASN A CA 1
ATOM 653 C C . ASN A 1 79 ? 11.760 0.463 11.336 1.00 94.94 79 ASN A C 1
ATOM 655 O O . ASN A 1 79 ? 11.909 1.171 12.334 1.00 94.94 79 ASN A O 1
ATOM 659 N N . ALA A 1 80 ? 10.772 -0.417 11.231 1.00 92.69 80 ALA A N 1
ATOM 660 C CA . ALA A 1 80 ? 9.885 -0.796 12.329 1.00 92.69 80 ALA A CA 1
ATOM 661 C C . ALA A 1 80 ? 9.898 -2.316 12.511 1.00 92.69 80 ALA A C 1
ATOM 663 O O . ALA A 1 80 ? 10.167 -3.057 11.560 1.00 92.69 80 ALA A O 1
ATOM 664 N N . VAL A 1 81 ? 9.630 -2.766 13.740 1.00 93.25 81 VAL A N 1
ATOM 665 C CA . VAL A 1 81 ? 9.628 -4.186 14.104 1.00 93.25 81 VAL A CA 1
ATOM 666 C C . VAL A 1 81 ? 8.268 -4.576 14.669 1.00 93.25 81 VAL A C 1
ATOM 668 O O . VAL A 1 81 ? 7.832 -4.033 15.680 1.00 93.25 81 VAL A O 1
ATOM 671 N N . ARG A 1 82 ? 7.612 -5.543 14.026 1.00 90.81 82 ARG A N 1
ATOM 672 C CA . ARG A 1 82 ? 6.364 -6.167 14.483 1.00 90.81 82 ARG A CA 1
ATOM 673 C C . ARG A 1 82 ? 6.535 -7.672 14.434 1.00 90.81 82 ARG A C 1
ATOM 675 O O . ARG A 1 82 ? 6.789 -8.238 13.373 1.00 90.81 82 ARG A O 1
ATOM 682 N N . TRP A 1 83 ? 6.452 -8.333 15.581 1.00 89.62 83 TRP A N 1
ATOM 683 C CA . TRP A 1 83 ? 6.705 -9.766 15.705 1.00 89.62 83 TRP A CA 1
ATOM 684 C C . TRP A 1 83 ? 5.499 -10.608 15.270 1.00 89.62 83 TRP A C 1
ATOM 686 O O . TRP A 1 83 ? 4.960 -11.412 16.024 1.00 89.62 83 TRP A O 1
ATOM 696 N N . GLU A 1 84 ? 5.091 -10.406 14.020 1.00 79.56 84 GLU A N 1
ATOM 697 C CA . GLU A 1 84 ? 3.970 -11.070 13.366 1.00 79.56 84 GLU A CA 1
ATOM 698 C C . GLU A 1 84 ? 4.050 -12.599 13.499 1.00 79.56 84 GLU A C 1
ATOM 700 O O . GLU A 1 84 ? 5.090 -13.229 13.245 1.00 79.56 84 GLU A O 1
ATOM 705 N N . ILE A 1 85 ? 2.918 -13.179 13.909 1.00 76.81 85 ILE A N 1
ATOM 706 C CA . ILE A 1 85 ? 2.754 -14.619 14.162 1.00 76.81 85 ILE A CA 1
ATOM 707 C C . ILE A 1 85 ? 2.464 -15.367 12.855 1.00 76.81 85 ILE A C 1
ATOM 709 O O . ILE A 1 85 ? 2.795 -16.543 12.722 1.00 76.81 85 ILE A O 1
ATOM 713 N N . LYS A 1 86 ? 1.855 -14.686 11.879 1.00 77.88 86 LYS A N 1
ATOM 714 C CA . LYS A 1 86 ? 1.549 -15.257 10.564 1.00 77.88 86 LYS A CA 1
ATOM 715 C C . LYS A 1 86 ? 2.813 -15.450 9.727 1.00 77.88 86 LYS A C 1
ATOM 717 O O . LYS A 1 86 ? 3.808 -14.750 9.910 1.00 77.88 86 LYS A O 1
ATOM 722 N N . ASP A 1 87 ? 2.726 -16.349 8.749 1.00 79.19 87 ASP A N 1
ATOM 723 C CA . ASP A 1 87 ? 3.838 -16.649 7.850 1.00 79.19 87 ASP A CA 1
ATOM 724 C C . ASP A 1 87 ? 4.345 -15.388 7.124 1.00 79.19 87 ASP A C 1
ATOM 726 O O . ASP A 1 87 ? 3.550 -14.657 6.513 1.00 79.19 87 ASP A O 1
ATOM 730 N N . PRO A 1 88 ? 5.661 -15.111 7.171 1.00 84.19 88 PRO A N 1
ATOM 731 C CA . PRO A 1 88 ? 6.234 -13.964 6.492 1.00 84.19 88 PRO A CA 1
ATOM 732 C C . PRO A 1 88 ? 6.290 -14.196 4.978 1.00 84.19 88 PRO A C 1
ATOM 734 O O . PRO A 1 88 ? 6.573 -15.289 4.493 1.00 84.19 88 PRO A O 1
ATOM 737 N N . THR A 1 89 ? 6.082 -13.132 4.210 1.00 83.44 89 THR A N 1
ATOM 738 C CA . THR A 1 89 ? 6.336 -13.088 2.766 1.00 83.44 89 THR A CA 1
ATOM 739 C C . THR A 1 89 ? 7.146 -11.838 2.450 1.00 83.44 89 THR A C 1
ATOM 741 O O . THR A 1 89 ? 6.704 -10.742 2.803 1.00 83.44 89 THR A O 1
ATOM 744 N N . PRO A 1 90 ? 8.308 -11.961 1.780 1.00 83.81 90 PRO A N 1
ATOM 745 C CA . PRO A 1 90 ? 9.173 -10.824 1.476 1.00 83.81 90 PRO A CA 1
ATOM 746 C C . PRO A 1 90 ? 8.409 -9.634 0.881 1.00 83.81 90 PRO A C 1
ATOM 748 O O . PRO A 1 90 ? 7.541 -9.818 0.028 1.00 83.81 90 PRO A O 1
ATOM 751 N N . PHE A 1 91 ? 8.735 -8.426 1.348 1.00 82.12 91 PHE A N 1
ATOM 752 C CA . PHE A 1 91 ? 8.087 -7.139 1.033 1.00 82.12 91 PHE A CA 1
ATOM 753 C C . PHE A 1 91 ? 6.624 -6.973 1.478 1.00 82.12 91 PHE A C 1
ATOM 755 O O . PHE A 1 91 ? 6.223 -5.853 1.769 1.00 82.12 91 PHE A O 1
ATOM 762 N N . ILE A 1 92 ? 5.833 -8.046 1.531 1.00 81.25 92 ILE A N 1
ATOM 763 C CA . ILE A 1 92 ? 4.392 -7.995 1.829 1.00 81.25 92 ILE A CA 1
ATOM 764 C C . ILE A 1 92 ? 4.118 -8.108 3.333 1.00 81.25 92 ILE A C 1
ATOM 766 O O . ILE A 1 92 ? 3.279 -7.396 3.873 1.00 81.25 92 ILE A O 1
ATOM 770 N N . ARG A 1 93 ? 4.816 -9.012 4.019 1.00 84.00 93 ARG A N 1
ATOM 771 C CA . ARG A 1 93 ? 4.712 -9.222 5.465 1.00 84.00 93 ARG A CA 1
ATOM 772 C C . ARG A 1 93 ? 6.055 -9.692 5.990 1.00 84.00 93 ARG A C 1
ATOM 774 O O . ARG A 1 93 ? 6.441 -10.841 5.791 1.00 84.00 93 ARG A O 1
ATOM 781 N N . SER A 1 94 ? 6.763 -8.811 6.673 1.00 86.81 94 SER A N 1
ATOM 782 C CA . SER A 1 94 ? 8.029 -9.121 7.327 1.00 86.81 94 SER A CA 1
ATOM 783 C C . SER A 1 94 ? 8.017 -8.587 8.751 1.00 86.81 94 SER A C 1
ATOM 785 O O . SER A 1 94 ? 7.318 -7.624 9.054 1.00 86.81 94 SER A O 1
ATOM 787 N N . ARG A 1 95 ? 8.792 -9.227 9.632 1.00 91.56 95 ARG A N 1
ATOM 788 C CA . ARG A 1 95 ? 8.887 -8.795 11.032 1.00 91.56 95 ARG A CA 1
ATOM 789 C C . ARG A 1 95 ? 9.640 -7.484 11.195 1.00 91.56 95 ARG A C 1
ATOM 791 O O . ARG A 1 95 ? 9.341 -6.720 12.099 1.00 91.56 95 ARG A O 1
ATOM 798 N N . GLU A 1 96 ? 10.597 -7.230 10.312 1.00 94.00 96 GLU A N 1
ATOM 799 C CA . GLU A 1 96 ? 11.248 -5.936 10.149 1.00 94.00 96 GLU A CA 1
ATOM 800 C C . GLU A 1 96 ? 10.917 -5.399 8.760 1.00 94.00 96 GLU A C 1
ATOM 802 O O . GLU A 1 96 ? 10.961 -6.143 7.774 1.00 94.00 96 GLU A O 1
ATOM 807 N N . PHE A 1 97 ? 10.590 -4.116 8.666 1.00 92.25 97 PHE A N 1
ATOM 808 C CA . PHE A 1 97 ? 10.339 -3.462 7.389 1.00 92.25 97 PHE A CA 1
ATOM 809 C C . PHE A 1 97 ? 10.793 -2.006 7.414 1.00 92.25 97 PHE A C 1
ATOM 811 O O . PHE A 1 97 ? 10.736 -1.332 8.442 1.00 92.25 97 PHE A O 1
ATOM 818 N N . LEU A 1 98 ? 11.249 -1.524 6.255 1.00 92.50 98 LEU A N 1
ATOM 819 C CA . LEU A 1 98 ? 11.552 -0.115 6.036 1.00 92.50 98 LEU A CA 1
ATOM 820 C C . LEU A 1 98 ? 10.270 0.620 5.668 1.00 92.50 98 LEU A C 1
ATOM 822 O O . LEU A 1 98 ? 9.546 0.210 4.758 1.00 92.50 98 LEU A O 1
ATOM 826 N N . TRP A 1 99 ? 10.018 1.733 6.340 1.00 91.31 99 TRP A N 1
ATOM 827 C CA . TRP A 1 99 ? 8.866 2.571 6.065 1.00 91.31 99 TRP A CA 1
ATOM 828 C C . TRP A 1 99 ? 9.177 4.053 6.237 1.00 91.31 99 TRP A C 1
ATOM 830 O O . TRP A 1 99 ? 10.261 4.458 6.666 1.00 91.31 99 TRP A O 1
ATOM 840 N N . GLN A 1 100 ? 8.183 4.849 5.882 1.00 89.12 100 GLN A N 1
ATOM 841 C CA . GLN A 1 100 ? 8.093 6.239 6.272 1.00 89.12 100 GLN A CA 1
ATOM 842 C C . GLN A 1 100 ? 6.868 6.389 7.166 1.00 89.12 100 GLN A C 1
ATOM 844 O O . GLN A 1 100 ? 5.861 5.714 6.940 1.00 89.12 100 GLN A O 1
ATOM 849 N N . GLU A 1 101 ? 6.945 7.269 8.148 1.00 89.31 101 GLU A N 1
ATOM 850 C CA . GLU A 1 101 ? 5.800 7.651 8.961 1.00 89.31 101 GLU A CA 1
ATOM 851 C C . GLU A 1 101 ? 5.797 9.171 9.130 1.00 89.31 101 GLU A C 1
ATOM 853 O O . GLU A 1 101 ? 6.783 9.780 9.563 1.00 89.31 101 GLU A O 1
ATOM 858 N N . GLY A 1 102 ? 4.681 9.774 8.726 1.00 90.94 102 GLY A N 1
ATOM 859 C CA . GLY A 1 102 ? 4.431 11.203 8.819 1.00 90.94 102 GLY A CA 1
ATOM 860 C C . GLY A 1 102 ? 3.486 11.490 9.974 1.00 90.94 102 GLY A C 1
ATOM 861 O O . GLY A 1 102 ? 2.450 10.840 10.096 1.00 90.94 102 GLY A O 1
ATOM 862 N N . HIS A 1 103 ? 3.837 12.475 10.794 1.00 92.12 103 HIS A N 1
ATOM 863 C CA . HIS A 1 103 ? 3.053 12.899 11.950 1.00 92.12 103 HIS A CA 1
ATOM 864 C C . HIS A 1 103 ? 2.864 14.408 11.884 1.00 92.12 103 HIS A C 1
ATOM 866 O O . HIS A 1 103 ? 3.830 15.166 11.770 1.00 92.12 103 HIS A O 1
ATOM 872 N N . THR A 1 104 ? 1.614 14.849 11.936 1.00 92.12 104 THR A N 1
ATOM 873 C CA . THR A 1 104 ? 1.247 16.249 11.716 1.00 92.12 104 THR A CA 1
ATOM 874 C C . THR A 1 104 ? 0.233 16.713 12.751 1.00 92.12 104 THR A C 1
ATOM 876 O O . THR A 1 104 ? -0.686 15.972 13.093 1.00 92.12 104 THR A O 1
ATOM 879 N N . ALA A 1 105 ? 0.366 17.949 13.220 1.00 93.94 105 ALA A N 1
ATOM 880 C CA . ALA A 1 105 ? -0.572 18.586 14.136 1.00 93.94 105 ALA A CA 1
ATOM 881 C C . ALA A 1 105 ? -1.084 19.901 13.535 1.00 93.94 105 ALA A C 1
ATOM 883 O O . ALA A 1 105 ? -0.301 20.706 13.030 1.00 93.94 105 ALA A O 1
ATOM 884 N N . PHE A 1 106 ? -2.397 20.125 13.622 1.00 93.62 106 PHE A N 1
ATOM 885 C CA . PHE A 1 106 ? -3.094 21.277 13.043 1.00 93.62 106 PHE A CA 1
ATOM 886 C C . PHE A 1 106 ? -3.994 21.956 14.068 1.00 93.62 106 PHE A C 1
ATOM 888 O O . PHE A 1 106 ? -4.430 21.331 15.034 1.00 93.62 106 PHE A O 1
ATOM 895 N N . ALA A 1 107 ? -4.301 23.234 13.834 1.00 94.62 107 ALA A N 1
ATOM 896 C CA . ALA A 1 107 ? -5.235 23.982 14.669 1.00 94.62 107 ALA A CA 1
ATOM 897 C C . ALA A 1 107 ? -6.690 23.570 14.402 1.00 94.62 107 ALA A C 1
ATOM 899 O O . ALA A 1 107 ? -7.510 23.573 15.320 1.00 94.62 107 ALA A O 1
ATOM 900 N N . THR A 1 108 ? -7.016 23.207 13.156 1.00 93.69 108 THR A N 1
ATOM 901 C CA . THR A 1 108 ? -8.373 22.822 12.762 1.00 93.69 108 THR A CA 1
ATOM 902 C C . THR A 1 108 ? -8.424 21.448 12.099 1.00 93.69 108 THR A C 1
ATOM 904 O O . THR A 1 108 ? -7.502 21.024 11.403 1.00 93.69 108 THR A O 1
ATOM 907 N N . LYS A 1 109 ? -9.561 20.761 12.264 1.00 92.00 109 LYS A N 1
ATOM 908 C CA . LYS A 1 109 ? -9.837 19.486 11.586 1.00 92.00 109 LYS A CA 1
ATOM 909 C C . LYS A 1 109 ? -9.792 19.623 10.060 1.00 92.00 109 LYS A C 1
ATOM 911 O O . LYS A 1 109 ? -9.299 18.730 9.388 1.00 92.00 109 LYS A O 1
ATOM 916 N N . LYS A 1 110 ? -10.286 20.741 9.520 1.00 90.50 110 LYS A N 1
ATOM 917 C CA . LYS A 1 110 ? -10.339 20.974 8.071 1.00 90.50 110 LYS A CA 1
ATOM 918 C C . LYS A 1 110 ? -8.941 20.949 7.445 1.00 90.50 110 LYS A C 1
ATOM 920 O O . LYS A 1 110 ? -8.744 20.270 6.447 1.00 90.50 110 LYS A O 1
ATOM 925 N N . GLU A 1 111 ? -7.978 21.634 8.059 1.00 88.81 111 GLU A N 1
ATOM 926 C CA . GLU A 1 111 ? -6.589 21.644 7.577 1.00 88.81 111 GLU A CA 1
ATOM 927 C C . GLU A 1 111 ? -5.947 20.252 7.649 1.00 88.81 111 GLU A C 1
ATOM 929 O O . GLU A 1 111 ? -5.211 19.867 6.742 1.00 88.81 111 GLU A O 1
ATOM 934 N N . ALA A 1 112 ? -6.256 19.482 8.700 1.00 86.94 112 ALA A N 1
ATOM 935 C CA . ALA A 1 112 ? -5.782 18.106 8.834 1.00 86.94 112 ALA A CA 1
ATOM 936 C C . ALA A 1 112 ? -6.371 17.178 7.755 1.00 86.94 112 ALA A C 1
ATOM 938 O O . ALA A 1 112 ? -5.655 16.342 7.202 1.00 86.94 112 ALA A O 1
ATOM 939 N N . ASP A 1 113 ? -7.656 17.341 7.427 1.00 83.44 113 ASP A N 1
ATOM 940 C CA . ASP A 1 113 ? -8.343 16.552 6.399 1.00 83.44 113 ASP A CA 1
ATOM 941 C C . ASP A 1 113 ? -7.788 16.847 4.981 1.00 83.44 113 ASP A C 1
ATOM 943 O O . ASP A 1 113 ? -7.692 15.943 4.148 1.00 83.44 113 ASP A O 1
ATOM 947 N N . GLU A 1 114 ? -7.384 18.094 4.703 1.00 83.19 114 GLU A N 1
ATOM 948 C CA . GLU A 1 114 ? -6.868 18.541 3.395 1.00 83.19 114 GLU A CA 1
ATOM 949 C C . GLU A 1 114 ? -5.450 18.032 3.068 1.00 83.19 114 GLU A C 1
ATOM 951 O O . GLU A 1 114 ? -5.073 17.974 1.899 1.00 83.19 114 GLU A O 1
ATOM 956 N N . GLU A 1 115 ? -4.656 17.598 4.053 1.00 76.00 115 GLU A N 1
ATOM 957 C CA . GLU A 1 115 ? -3.279 17.118 3.833 1.00 76.00 115 GLU A CA 1
ATOM 958 C C . GLU A 1 115 ? -3.196 15.732 3.143 1.00 76.00 115 GLU A C 1
ATOM 960 O O . GLU A 1 115 ? -2.129 15.122 3.022 1.00 76.00 115 GLU A O 1
ATOM 965 N N . SER A 1 116 ? -4.315 15.183 2.669 1.00 57.31 116 SER A N 1
ATOM 966 C CA . SER A 1 116 ? -4.346 13.840 2.094 1.00 57.31 116 SER A CA 1
ATOM 967 C C . SER A 1 116 ? -3.758 13.748 0.683 1.00 57.31 116 SER A C 1
ATOM 969 O O . SER A 1 116 ? -4.451 13.920 -0.313 1.00 57.31 116 SER A O 1
ATOM 971 N N . CYS A 1 117 ? -2.467 13.410 0.590 1.00 50.50 117 CYS A N 1
ATOM 972 C CA . CYS A 1 117 ? -1.793 13.072 -0.669 1.00 50.50 117 CYS A CA 1
ATOM 973 C C . CYS A 1 117 ? -1.702 11.554 -0.887 1.00 50.50 117 CYS A C 1
ATOM 975 O O . CYS A 1 117 ? -1.436 10.790 0.048 1.00 50.50 117 CYS A O 1
ATOM 977 N N . LEU A 1 118 ? -1.867 11.126 -2.142 1.00 52.06 118 LEU A N 1
ATOM 978 C CA . LEU A 1 118 ? -1.852 9.721 -2.533 1.00 52.06 118 LEU A CA 1
ATOM 979 C C . LEU A 1 118 ? -1.013 9.463 -3.791 1.00 52.06 118 LEU A C 1
ATOM 981 O O . LEU A 1 118 ? -1.054 10.252 -4.729 1.00 52.06 118 LEU A O 1
ATOM 985 N N . TYR A 1 119 ? -0.303 8.333 -3.815 1.00 50.31 119 TYR A N 1
ATOM 986 C CA . TYR A 1 119 ? 0.656 7.965 -4.857 1.00 50.31 119 TYR A CA 1
ATOM 987 C C . TYR A 1 119 ? 0.072 6.935 -5.831 1.00 50.31 119 TYR A C 1
ATOM 989 O O . TYR A 1 119 ? -0.113 5.780 -5.458 1.00 50.31 119 TYR A O 1
ATOM 997 N N . GLU A 1 120 ? -0.154 7.337 -7.083 1.00 52.47 120 GLU A N 1
ATOM 998 C CA . GLU A 1 120 ? -0.454 6.429 -8.211 1.00 52.47 120 GLU A CA 1
ATOM 999 C C . GLU A 1 120 ? 0.674 6.403 -9.258 1.00 52.47 120 GLU A C 1
ATOM 1001 O O . GLU A 1 120 ? 0.877 5.408 -9.950 1.00 52.47 120 GLU A O 1
ATOM 1006 N N . GLU A 1 121 ? 1.464 7.474 -9.342 1.00 59.09 121 GLU A N 1
ATOM 1007 C CA . GLU A 1 121 ? 2.289 7.773 -10.520 1.00 59.09 121 GLU A CA 1
ATOM 1008 C C . GLU A 1 121 ? 3.533 6.877 -10.671 1.00 59.09 121 GLU A C 1
ATOM 1010 O O . GLU A 1 121 ? 3.955 6.571 -11.787 1.00 59.09 121 GLU A O 1
ATOM 1015 N N . PHE A 1 122 ? 4.116 6.398 -9.566 1.00 64.75 122 PHE A N 1
ATOM 1016 C CA . PHE A 1 122 ? 5.441 5.764 -9.604 1.00 64.75 122 PHE A CA 1
ATOM 1017 C C . PHE A 1 122 ? 5.428 4.270 -9.932 1.00 64.75 122 PHE A C 1
ATOM 1019 O O . PHE A 1 122 ? 6.307 3.794 -10.647 1.00 64.75 122 PHE A O 1
ATOM 1026 N N . LEU A 1 123 ? 4.465 3.511 -9.402 1.00 76.25 123 LEU A N 1
ATOM 1027 C CA . LEU A 1 123 ? 4.496 2.043 -9.473 1.00 76.25 123 LEU A CA 1
ATOM 1028 C C . LEU A 1 123 ? 3.651 1.459 -10.608 1.00 76.25 123 LEU A C 1
ATOM 1030 O O . LEU A 1 123 ? 3.680 0.247 -10.795 1.00 76.25 123 LEU A O 1
ATOM 1034 N N . ALA A 1 124 ? 2.902 2.290 -11.344 1.00 79.75 124 ALA A N 1
ATOM 1035 C CA . ALA A 1 124 ? 1.910 1.831 -12.321 1.00 79.75 124 ALA A CA 1
ATOM 1036 C C . ALA A 1 124 ? 0.914 0.813 -11.720 1.00 79.75 124 ALA A C 1
ATOM 1038 O O . ALA A 1 124 ? 0.459 -0.110 -12.392 1.00 79.75 124 ALA A O 1
ATOM 1039 N N . VAL A 1 125 ? 0.585 0.977 -10.435 1.00 81.94 125 VAL A N 1
ATOM 1040 C CA . VAL A 1 125 ? -0.355 0.114 -9.713 1.00 81.94 125 VAL A CA 1
ATOM 1041 C C . VAL A 1 125 ? -1.652 0.892 -9.493 1.00 81.94 125 VAL A C 1
ATOM 1043 O O . VAL A 1 125 ? -1.614 1.915 -8.807 1.00 81.94 125 VAL A O 1
ATOM 1046 N N . PRO A 1 126 ? -2.795 0.438 -10.039 1.00 83.94 126 PRO A N 1
ATOM 1047 C CA . PRO A 1 126 ? -4.090 1.028 -9.730 1.00 83.94 126 PRO A CA 1
ATOM 1048 C C . PRO A 1 126 ? -4.442 0.765 -8.265 1.00 83.94 126 PRO A C 1
ATOM 1050 O O . PRO A 1 126 ? -4.209 -0.327 -7.738 1.00 83.94 126 PRO A O 1
ATOM 1053 N N . VAL A 1 127 ? -5.023 1.765 -7.610 1.00 84.19 127 VAL A N 1
ATOM 1054 C CA . VAL A 1 127 ? -5.398 1.690 -6.197 1.00 84.19 127 VAL A CA 1
ATOM 1055 C C . VAL A 1 127 ? -6.841 2.123 -6.000 1.00 84.19 127 VAL A C 1
ATOM 1057 O O . VAL A 1 127 ? -7.341 2.997 -6.706 1.00 84.19 127 VAL A O 1
ATOM 1060 N N . ILE A 1 128 ? -7.501 1.545 -5.003 1.00 85.75 128 ILE A N 1
ATOM 1061 C CA . ILE A 1 128 ? -8.839 1.961 -4.582 1.00 85.75 128 ILE A CA 1
ATOM 1062 C C . ILE A 1 128 ? -8.701 2.790 -3.312 1.00 85.75 128 ILE A C 1
ATOM 1064 O O . ILE A 1 128 ? -8.175 2.312 -2.310 1.00 85.75 128 ILE A O 1
ATOM 1068 N N . LYS A 1 129 ? -9.172 4.037 -3.353 1.00 86.12 129 LYS A N 1
ATOM 1069 C CA . LYS A 1 129 ? -9.105 4.975 -2.225 1.00 86.12 129 LYS A CA 1
ATOM 1070 C C . LYS A 1 129 ? -10.375 4.874 -1.399 1.00 86.12 129 LYS A C 1
ATOM 1072 O O . LYS A 1 129 ? -11.477 4.953 -1.948 1.00 86.12 129 LYS A O 1
ATOM 1077 N N . GLY A 1 130 ? -10.237 4.780 -0.083 1.00 88.56 130 GLY A N 1
ATOM 1078 C CA . GLY A 1 130 ? -11.415 4.743 0.769 1.00 88.56 130 GLY A CA 1
ATOM 1079 C C . GLY A 1 130 ? -11.152 4.799 2.263 1.00 88.56 130 GLY A C 1
ATOM 1080 O O . GLY A 1 130 ? -10.012 4.753 2.724 1.00 88.56 130 GLY A O 1
ATOM 1081 N N . PHE A 1 131 ? -12.240 4.878 3.019 1.00 89.94 131 PHE A N 1
ATOM 1082 C CA . PHE A 1 131 ? -12.259 4.829 4.476 1.00 89.94 131 PHE A CA 1
ATOM 1083 C C . PHE A 1 131 ? -12.334 3.386 4.981 1.00 89.94 131 PHE A C 1
ATOM 1085 O O . PHE A 1 131 ? -13.095 2.578 4.447 1.00 89.94 131 PHE A O 1
ATOM 1092 N N . LYS A 1 132 ? -11.590 3.066 6.038 1.00 91.31 132 LYS A N 1
ATOM 1093 C CA . LYS A 1 132 ? -11.773 1.823 6.798 1.00 91.31 132 LYS A CA 1
ATOM 1094 C C . LYS A 1 132 ? -13.106 1.844 7.549 1.00 91.31 132 LYS A C 1
ATOM 1096 O O . LYS A 1 132 ? -13.634 2.915 7.850 1.00 91.31 132 LYS A O 1
ATOM 1101 N N . SER A 1 133 ? -13.657 0.662 7.822 1.00 91.94 133 SER A N 1
ATOM 1102 C CA . SER A 1 133 ? -14.803 0.528 8.723 1.00 91.94 133 SER A CA 1
ATOM 1103 C C . SER A 1 133 ? -14.405 0.854 10.163 1.00 91.94 133 SER A C 1
ATOM 1105 O O . SER A 1 133 ? -13.221 0.903 10.495 1.00 91.94 133 SER A O 1
ATOM 1107 N N . GLU A 1 134 ? -15.392 1.009 11.042 1.00 90.19 134 GLU A N 1
ATOM 1108 C CA . GLU A 1 134 ? -15.142 1.201 12.475 1.00 90.19 134 GLU A CA 1
ATOM 1109 C C . GLU A 1 134 ? -14.351 0.049 13.113 1.00 90.19 134 GLU A C 1
ATOM 1111 O O . GLU A 1 134 ? -13.593 0.281 14.048 1.00 90.19 134 GLU A O 1
ATOM 1116 N N . ASN A 1 135 ? -14.487 -1.179 12.600 1.00 88.38 135 ASN A N 1
ATOM 1117 C CA . ASN A 1 135 ? -13.778 -2.345 13.126 1.00 88.38 135 ASN A CA 1
ATOM 1118 C C . ASN A 1 135 ? -12.344 -2.493 12.577 1.00 88.38 135 ASN A C 1
ATOM 1120 O O . ASN A 1 135 ? -11.523 -3.157 13.202 1.00 88.38 135 ASN A O 1
ATOM 1124 N N . GLU A 1 136 ? -12.038 -1.911 11.413 1.00 87.06 136 GLU A N 1
ATOM 1125 C CA . GLU A 1 136 ? -10.720 -2.020 10.759 1.00 87.06 136 GLU A CA 1
ATOM 1126 C C . GLU A 1 136 ? -9.941 -0.685 10.744 1.00 87.06 136 GLU A C 1
ATOM 1128 O O . GLU A 1 136 ? -8.849 -0.612 10.174 1.00 87.06 136 GLU A O 1
ATOM 1133 N N . LYS A 1 137 ? -10.475 0.392 11.341 1.00 87.44 137 LYS A N 1
ATOM 1134 C CA . LYS A 1 137 ? -9.739 1.654 11.517 1.00 87.44 137 LYS A CA 1
ATOM 1135 C C . LYS A 1 137 ? -8.623 1.501 12.552 1.00 87.44 137 LYS A C 1
ATOM 1137 O O . LYS A 1 137 ? -8.658 0.622 13.409 1.00 87.44 137 LYS A O 1
ATOM 1142 N N . PHE A 1 138 ? -7.629 2.382 12.484 1.00 83.38 138 PHE A N 1
ATOM 1143 C CA . PHE A 1 138 ? -6.546 2.406 13.463 1.00 83.38 138 PHE A CA 1
ATOM 1144 C C . PHE A 1 138 ? -7.081 2.723 14.868 1.00 83.38 138 PHE A C 1
ATOM 1146 O O . PHE A 1 138 ? -7.927 3.605 15.035 1.00 83.38 138 PHE A O 1
ATOM 1153 N N . ALA A 1 139 ? -6.577 2.015 15.879 1.00 81.06 139 ALA A N 1
ATOM 1154 C CA . ALA A 1 139 ? -6.991 2.213 17.263 1.00 81.06 139 ALA A CA 1
ATOM 1155 C C . ALA A 1 139 ? -6.665 3.645 17.729 1.00 81.06 139 ALA A C 1
ATOM 1157 O O . ALA A 1 139 ? -5.541 4.126 17.589 1.00 81.06 139 ALA A O 1
ATOM 1158 N N . GLY A 1 140 ? -7.675 4.351 18.243 1.00 81.44 140 GLY A N 1
ATOM 1159 C CA . GLY A 1 140 ? -7.576 5.765 18.624 1.00 81.44 140 GLY A CA 1
ATOM 1160 C C . GLY A 1 140 ? -7.768 6.771 17.478 1.00 81.44 140 GLY A C 1
ATOM 1161 O O . GLY A 1 140 ? -7.781 7.973 17.729 1.00 81.44 140 GLY A O 1
ATOM 1162 N N . ALA A 1 141 ? -7.965 6.328 16.230 1.00 86.12 141 ALA A N 1
ATOM 1163 C CA . ALA A 1 141 ? -8.260 7.233 15.119 1.00 86.12 141 ALA A CA 1
ATOM 1164 C C . ALA A 1 141 ? -9.748 7.626 15.061 1.00 86.12 141 ALA A C 1
ATOM 1166 O O . ALA A 1 141 ? -10.642 6.797 15.253 1.00 86.12 141 ALA A O 1
ATOM 1167 N N . LEU A 1 142 ? -10.021 8.884 14.690 1.00 88.38 142 LEU A N 1
ATOM 1168 C CA . LEU A 1 142 ? -11.379 9.334 14.359 1.00 88.38 142 LEU A CA 1
ATOM 1169 C C . LEU A 1 142 ? -11.910 8.577 13.132 1.00 88.38 142 LEU A C 1
ATOM 1171 O O . LEU A 1 142 ? -13.009 8.033 13.162 1.00 88.38 142 LEU A O 1
ATOM 1175 N N . TYR A 1 143 ? -11.093 8.510 12.081 1.00 88.38 143 TYR A N 1
ATOM 1176 C CA . TYR A 1 143 ? -11.303 7.710 10.879 1.00 88.38 143 TYR A CA 1
ATOM 1177 C C . TYR A 1 143 ? -9.937 7.311 10.298 1.00 88.38 143 TYR A C 1
ATOM 1179 O O . TYR A 1 143 ? -8.917 7.933 10.596 1.00 88.38 143 TYR A O 1
ATOM 1187 N N . THR A 1 144 ? -9.898 6.291 9.442 1.00 87.38 144 THR A N 1
ATOM 1188 C CA . THR A 1 144 ? -8.674 5.891 8.730 1.00 87.38 144 THR A CA 1
ATOM 1189 C C . THR A 1 144 ? -8.951 5.853 7.239 1.00 87.38 144 THR A C 1
ATOM 1191 O O . THR A 1 144 ? -9.881 5.182 6.799 1.00 87.38 144 THR A O 1
ATOM 1194 N N . THR A 1 145 ? -8.149 6.572 6.456 1.00 86.75 145 THR A N 1
ATOM 1195 C CA . THR A 1 145 ? -8.133 6.432 4.996 1.00 86.75 145 THR A CA 1
ATOM 1196 C C . THR A 1 145 ? -7.072 5.420 4.587 1.00 86.75 145 THR A C 1
ATOM 1198 O O . THR A 1 145 ? -6.061 5.237 5.264 1.00 86.75 145 THR A O 1
ATOM 1201 N N . SER A 1 146 ? -7.321 4.727 3.487 1.00 85.38 146 SER A N 1
ATOM 1202 C CA . SER A 1 146 ? -6.477 3.646 2.993 1.00 85.38 146 SER A CA 1
ATOM 1203 C C . SER A 1 146 ? -6.504 3.587 1.473 1.00 85.38 146 SER A C 1
ATOM 1205 O O . SER A 1 146 ? -7.414 4.122 0.829 1.00 85.38 146 SER A O 1
ATOM 1207 N N . ILE A 1 147 ? -5.486 2.930 0.928 1.00 84.12 147 ILE A N 1
ATOM 1208 C CA . ILE A 1 147 ? -5.425 2.530 -0.472 1.00 84.12 147 ILE A CA 1
ATOM 1209 C C . ILE A 1 147 ? -5.370 1.022 -0.524 1.00 84.12 147 ILE A C 1
ATOM 1211 O O . ILE A 1 147 ? -4.527 0.419 0.134 1.00 84.12 147 ILE A O 1
ATOM 1215 N N . GLU A 1 148 ? -6.258 0.432 -1.301 1.00 83.00 148 GLU A N 1
ATOM 1216 C CA . GLU A 1 148 ? -6.331 -1.010 -1.468 1.00 83.00 148 GLU A CA 1
ATOM 1217 C C . GLU A 1 148 ? -5.795 -1.383 -2.851 1.00 83.00 148 GLU A C 1
ATOM 1219 O O . GLU A 1 148 ? -6.223 -0.832 -3.870 1.00 83.00 148 GLU A O 1
ATOM 1224 N N . ILE A 1 149 ? -4.837 -2.312 -2.879 1.00 80.06 149 ILE A N 1
ATOM 1225 C CA . ILE A 1 149 ? -4.236 -2.866 -4.099 1.00 80.06 149 ILE A CA 1
ATOM 1226 C C . ILE A 1 149 ? -4.685 -4.316 -4.258 1.00 80.06 149 ILE A C 1
ATOM 1228 O O . ILE A 1 149 ? -4.531 -5.107 -3.330 1.00 80.06 149 ILE A O 1
ATOM 1232 N N . ILE A 1 150 ? -5.169 -4.692 -5.445 1.00 74.75 150 ILE A N 1
ATOM 1233 C CA . ILE A 1 150 ? -5.581 -6.070 -5.753 1.00 74.75 150 ILE A CA 1
ATOM 1234 C C . ILE A 1 150 ? -4.440 -6.831 -6.434 1.00 74.75 150 ILE A C 1
ATOM 1236 O O . ILE A 1 150 ? -3.850 -6.358 -7.403 1.00 74.75 150 ILE A O 1
ATOM 1240 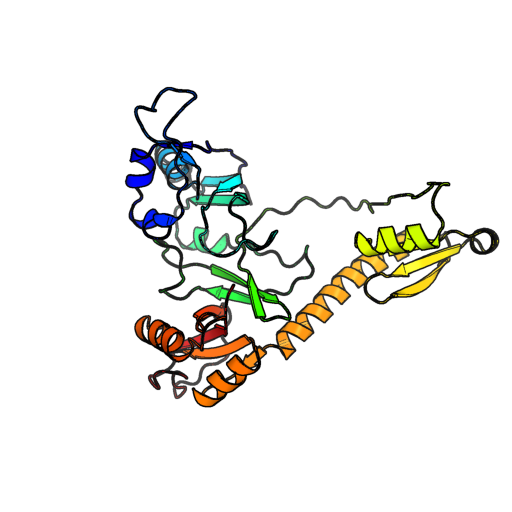N N . LYS A 1 151 ? -4.176 -8.057 -5.972 1.00 66.25 151 LYS A N 1
ATOM 1241 C CA . LYS A 1 151 ? -3.269 -9.016 -6.619 1.00 66.25 151 LYS A CA 1
ATOM 1242 C C . LYS A 1 151 ? -4.059 -10.143 -7.290 1.00 66.25 151 LYS A C 1
ATOM 1244 O O . LYS A 1 151 ? -4.967 -10.690 -6.680 1.00 66.25 151 LYS A O 1
ATOM 1249 N N . GLU A 1 152 ? -3.614 -10.593 -8.466 1.00 51.41 152 GLU A N 1
ATOM 1250 C CA . GLU A 1 152 ? -4.202 -11.655 -9.324 1.00 51.41 152 GLU A CA 1
ATOM 1251 C C . GLU A 1 152 ? -4.371 -13.050 -8.652 1.00 51.41 152 GLU A C 1
ATOM 1253 O O . GLU A 1 152 ? -4.934 -13.969 -9.236 1.00 51.41 152 GLU A O 1
ATOM 1258 N N . ARG A 1 153 ? -3.917 -13.234 -7.400 1.00 43.53 153 ARG A N 1
ATOM 1259 C CA . ARG A 1 153 ? -4.172 -14.431 -6.561 1.00 43.53 153 ARG A CA 1
ATOM 1260 C C . ARG A 1 153 ? -4.923 -14.122 -5.248 1.00 43.53 153 ARG A C 1
ATOM 1262 O O . ARG A 1 153 ? -4.822 -14.887 -4.296 1.00 43.53 153 ARG A O 1
ATOM 1269 N N . ASN A 1 154 ? -5.680 -13.025 -5.217 1.00 38.72 154 ASN A N 1
ATOM 1270 C CA . ASN A 1 154 ? -6.468 -12.493 -4.097 1.00 38.72 154 ASN A CA 1
ATOM 1271 C C . ASN A 1 154 ? -5.748 -12.424 -2.756 1.00 38.72 154 ASN A C 1
ATOM 1273 O O . ASN A 1 154 ? -6.051 -13.143 -1.805 1.00 38.72 154 ASN A O 1
ATOM 1277 N N . GLN A 1 155 ? -4.822 -11.475 -2.701 1.00 36.91 155 GLN A N 1
ATOM 1278 C CA . GLN A 1 155 ? -4.268 -10.938 -1.470 1.00 36.91 155 GLN A CA 1
ATOM 1279 C C . GLN A 1 155 ? -4.156 -9.425 -1.654 1.00 36.91 155 GLN A C 1
ATOM 1281 O O . GLN A 1 155 ? -3.491 -8.979 -2.590 1.00 36.91 155 GLN A O 1
ATOM 1286 N N . LEU A 1 156 ? -4.862 -8.659 -0.821 1.00 37.62 156 LEU A N 1
ATOM 1287 C CA . LEU A 1 156 ? -4.846 -7.197 -0.866 1.00 37.62 156 LEU A CA 1
ATOM 1288 C C . LEU A 1 156 ? -3.738 -6.623 0.014 1.00 37.62 156 LEU A C 1
ATOM 1290 O O . LEU A 1 156 ? -3.440 -7.173 1.076 1.00 37.62 156 LEU A O 1
ATOM 1294 N N . TYR A 1 157 ? -3.149 -5.519 -0.441 1.00 43.41 157 TYR A N 1
ATOM 1295 C CA . TYR A 1 157 ? -2.130 -4.767 0.288 1.00 43.41 157 TYR A CA 1
ATOM 1296 C C . TYR A 1 157 ? -2.619 -3.344 0.558 1.00 43.41 157 TYR A C 1
ATOM 1298 O O . TYR A 1 157 ? -3.101 -2.677 -0.359 1.00 43.41 157 TYR A O 1
ATOM 1306 N N . GLY A 1 158 ? -2.437 -2.888 1.798 1.00 37.62 158 GLY A N 1
ATOM 1307 C CA . GLY A 1 158 ? -2.634 -1.501 2.205 1.00 37.62 158 GLY A CA 1
ATOM 1308 C C . GLY A 1 158 ? -1.295 -0.846 2.531 1.00 37.62 158 GLY A C 1
ATOM 1309 O O . GLY A 1 158 ? -0.477 -1.425 3.243 1.00 37.62 158 GLY A O 1
ATOM 1310 N N . ARG A 1 159 ? -1.052 0.363 2.013 1.00 39.72 159 ARG A N 1
ATOM 1311 C CA . ARG A 1 159 ? 0.138 1.172 2.331 1.00 39.72 159 ARG A CA 1
ATOM 1312 C C . ARG A 1 159 ? -0.266 2.584 2.740 1.00 39.72 159 ARG A C 1
ATOM 1314 O O . ARG A 1 159 ? -1.183 3.151 2.158 1.00 39.72 159 ARG A O 1
ATOM 1321 N N . THR A 1 160 ? 0.484 3.193 3.652 1.00 41.16 160 THR A N 1
ATOM 1322 C CA . THR A 1 160 ? 0.339 4.609 4.022 1.00 41.16 160 THR A CA 1
ATOM 1323 C C . THR A 1 160 ? 1.580 5.409 3.604 1.00 41.16 160 THR A C 1
ATOM 1325 O O . THR A 1 160 ? 2.678 5.089 4.050 1.00 41.16 160 THR A O 1
ATOM 1328 N N . ARG A 1 161 ? 1.347 6.423 2.744 1.00 43.00 161 ARG A N 1
ATOM 1329 C CA . ARG A 1 161 ? 2.150 7.602 2.302 1.00 43.00 161 ARG A CA 1
ATOM 1330 C C . ARG A 1 161 ? 3.665 7.424 1.997 1.00 43.00 161 ARG A C 1
ATOM 1332 O O . ARG A 1 161 ? 4.262 6.376 2.213 1.00 43.00 161 ARG A O 1
ATOM 1339 N N . GLY A 1 162 ? 4.288 8.451 1.413 1.00 34.34 162 GLY A N 1
ATOM 1340 C CA . GLY A 1 162 ? 5.745 8.564 1.254 1.00 34.34 162 GLY A CA 1
ATOM 1341 C C . GLY A 1 162 ? 6.178 9.543 0.168 1.00 34.34 162 GLY A C 1
ATOM 1342 O O . GLY A 1 162 ? 5.897 9.296 -0.989 1.00 34.34 162 GLY A O 1
ATOM 1343 N N . ASP A 1 163 ? 6.865 10.617 0.565 1.00 31.06 163 ASP A N 1
ATOM 1344 C CA . ASP A 1 163 ? 7.207 11.812 -0.229 1.00 31.06 163 ASP A CA 1
ATOM 1345 C C . ASP A 1 163 ? 7.783 11.593 -1.646 1.00 31.06 163 ASP A C 1
ATOM 1347 O O . ASP A 1 163 ? 8.653 10.752 -1.878 1.00 31.06 163 ASP A O 1
ATOM 1351 N N . SER A 1 164 ? 7.361 12.464 -2.572 1.00 35.62 164 SER A N 1
ATOM 1352 C CA . SER A 1 164 ? 7.860 12.621 -3.947 1.00 35.62 164 SER A CA 1
ATOM 1353 C C . SER A 1 164 ? 9.315 13.120 -4.016 1.00 35.62 164 SER A C 1
ATOM 1355 O O . SER A 1 164 ? 9.685 14.082 -3.337 1.00 35.62 164 SER A O 1
ATOM 1357 N N . VAL A 1 165 ? 10.124 12.524 -4.900 1.00 39.12 165 VAL A N 1
ATOM 1358 C CA . VAL A 1 165 ? 11.495 12.960 -5.241 1.00 39.12 165 VAL A CA 1
ATOM 1359 C C . VAL A 1 165 ? 11.445 13.910 -6.456 1.00 39.12 165 VAL A C 1
ATOM 1361 O O . VAL A 1 165 ? 10.652 13.649 -7.356 1.00 39.12 165 VAL A O 1
ATOM 1364 N N . PRO A 1 166 ? 12.249 14.994 -6.527 1.00 39.34 166 PRO A N 1
ATOM 1365 C CA . PRO A 1 166 ? 12.114 16.012 -7.574 1.00 39.34 166 PRO A CA 1
ATOM 1366 C C . PRO A 1 166 ? 12.553 15.538 -8.966 1.00 39.34 166 PRO A C 1
ATOM 1368 O O . PRO A 1 166 ? 13.574 14.860 -9.111 1.00 39.34 166 PRO A O 1
ATOM 1371 N N . ASP A 1 167 ? 11.830 16.013 -9.982 1.00 38.19 167 ASP A N 1
ATOM 1372 C CA . ASP A 1 167 ? 12.100 15.845 -11.409 1.00 38.19 167 ASP A CA 1
ATOM 1373 C C . ASP A 1 167 ? 13.486 16.354 -11.827 1.00 38.19 167 ASP A C 1
ATOM 1375 O O . ASP A 1 167 ? 13.753 17.555 -11.918 1.00 38.19 167 ASP A O 1
ATOM 1379 N N . ARG A 1 168 ? 14.369 15.417 -12.181 1.00 39.75 168 ARG A N 1
ATOM 1380 C CA . ARG A 1 168 ? 15.458 15.650 -13.135 1.00 39.75 168 ARG A CA 1
ATOM 1381 C C . ARG A 1 168 ? 15.463 14.499 -14.133 1.00 39.75 168 ARG A C 1
ATOM 1383 O O . ARG A 1 168 ? 15.750 13.358 -13.784 1.00 39.75 168 ARG A O 1
ATOM 1390 N N . CYS A 1 169 ? 15.107 14.816 -15.375 1.00 46.03 169 CYS A N 1
ATOM 1391 C CA . CYS A 1 169 ? 14.936 13.880 -16.484 1.00 46.03 169 CYS A CA 1
ATOM 1392 C C . CYS A 1 169 ? 16.298 13.327 -16.957 1.00 46.03 169 CYS A C 1
ATOM 1394 O O . CYS A 1 169 ? 16.840 13.757 -17.974 1.00 46.03 169 CYS A O 1
ATOM 1396 N N . TRP A 1 170 ? 16.885 12.404 -16.192 1.00 59.44 170 TRP A N 1
ATOM 1397 C CA . TRP A 1 170 ? 18.026 11.583 -16.601 1.00 59.44 170 TRP A CA 1
ATOM 1398 C C . TRP A 1 170 ? 17.537 10.153 -16.844 1.00 59.44 170 TRP A C 1
ATOM 1400 O O . TRP A 1 170 ? 17.005 9.507 -15.941 1.00 59.44 170 TRP A O 1
ATOM 1410 N N . ILE A 1 171 ? 17.711 9.653 -18.071 1.00 77.06 171 ILE A N 1
ATOM 1411 C CA . ILE A 1 171 ? 17.465 8.240 -18.381 1.00 77.06 171 ILE A CA 1
ATOM 1412 C C . ILE A 1 171 ? 18.600 7.439 -17.740 1.00 77.06 171 ILE A C 1
ATOM 1414 O O . ILE A 1 171 ? 19.770 7.662 -18.048 1.00 77.06 171 ILE A O 1
ATOM 1418 N N . ARG A 1 172 ? 18.258 6.507 -16.846 1.00 83.50 172 ARG A N 1
ATOM 1419 C CA . ARG A 1 172 ? 19.234 5.573 -16.274 1.00 83.50 172 ARG A CA 1
ATOM 1420 C C . ARG A 1 172 ? 19.555 4.498 -17.307 1.00 83.50 172 ARG A C 1
ATOM 1422 O O . ARG A 1 172 ? 18.645 3.835 -17.796 1.00 83.50 172 ARG A O 1
ATOM 1429 N N . VAL A 1 173 ? 20.836 4.340 -17.622 1.00 84.50 173 VAL A N 1
ATOM 1430 C CA . VAL A 1 173 ? 21.336 3.368 -18.601 1.00 84.50 173 VAL A CA 1
ATOM 1431 C C . VAL A 1 173 ? 22.493 2.602 -17.978 1.00 84.50 173 VAL A C 1
ATOM 1433 O O . VAL A 1 173 ? 23.347 3.206 -17.333 1.00 84.50 173 VAL A O 1
ATOM 1436 N N . ASP A 1 174 ? 22.518 1.292 -18.200 1.00 86.88 174 ASP A N 1
ATOM 1437 C CA . ASP A 1 174 ? 23.651 0.425 -17.886 1.00 86.88 174 ASP A CA 1
ATOM 1438 C C . ASP A 1 174 ? 24.139 -0.261 -19.170 1.00 86.88 174 ASP A C 1
ATOM 1440 O O . ASP A 1 174 ? 23.340 -0.567 -20.061 1.00 86.88 174 ASP A O 1
ATOM 1444 N N . VAL A 1 175 ? 25.451 -0.468 -19.289 1.00 90.19 175 VAL A N 1
ATOM 1445 C CA . VAL A 1 175 ? 26.086 -1.045 -20.481 1.00 90.19 175 VAL A CA 1
ATOM 1446 C C . VAL A 1 175 ? 26.762 -2.355 -20.108 1.00 90.19 175 VAL A C 1
ATOM 1448 O O . VAL A 1 175 ? 27.825 -2.376 -19.495 1.00 90.19 175 VAL A O 1
ATOM 1451 N N . ASP A 1 176 ? 26.179 -3.465 -20.554 1.00 87.62 176 ASP A N 1
ATOM 1452 C CA . ASP A 1 176 ? 26.737 -4.796 -20.320 1.00 87.62 176 ASP A CA 1
ATOM 1453 C C . ASP A 1 176 ? 27.796 -5.172 -21.373 1.00 87.62 176 ASP A C 1
ATOM 1455 O O . ASP A 1 176 ? 27.519 -5.837 -22.381 1.00 87.62 176 ASP A O 1
ATOM 1459 N N . ASN A 1 177 ? 29.042 -4.766 -21.125 1.00 89.88 177 ASN A N 1
ATOM 1460 C CA . ASN A 1 177 ? 30.203 -5.046 -21.977 1.00 89.88 177 ASN A CA 1
ATOM 1461 C C . ASN A 1 177 ? 30.992 -6.313 -21.583 1.00 89.88 177 ASN A C 1
ATOM 1463 O O . ASN A 1 177 ? 32.061 -6.546 -22.140 1.00 89.88 177 ASN A O 1
ATOM 1467 N N . ARG A 1 178 ? 30.469 -7.147 -20.672 1.00 91.56 178 ARG A N 1
ATOM 1468 C CA . ARG A 1 178 ? 31.133 -8.379 -20.205 1.00 91.56 178 ARG A CA 1
ATOM 1469 C C . ARG A 1 178 ? 31.396 -9.346 -21.364 1.00 91.56 178 ARG A C 1
ATOM 1471 O O . ARG A 1 178 ? 30.464 -9.718 -22.069 1.00 91.56 178 ARG A O 1
ATOM 1478 N N . ASP A 1 179 ? 32.629 -9.764 -21.588 1.00 93.62 179 ASP A N 1
ATOM 1479 C CA . ASP A 1 179 ? 33.015 -10.653 -22.696 1.00 93.62 179 ASP A CA 1
ATOM 1480 C C . ASP A 1 179 ? 32.858 -12.145 -22.361 1.00 93.62 179 ASP A C 1
ATOM 1482 O O . ASP A 1 179 ? 32.692 -12.977 -23.251 1.00 93.62 179 ASP A O 1
ATOM 1486 N N . ASN A 1 180 ? 32.817 -12.480 -21.072 1.00 94.62 180 ASN A N 1
ATOM 1487 C CA . ASN A 1 180 ? 32.656 -13.838 -20.559 1.00 94.62 180 ASN A CA 1
ATOM 1488 C C . ASN A 1 180 ? 31.218 -14.395 -20.642 1.00 94.62 180 ASN A C 1
ATOM 1490 O O . ASN A 1 180 ? 30.991 -15.545 -20.266 1.00 94.62 180 ASN A O 1
ATOM 1494 N N . TYR A 1 181 ? 30.249 -13.613 -21.134 1.00 92.81 181 TYR A N 1
ATOM 1495 C CA . TYR A 1 181 ? 28.853 -14.031 -21.294 1.00 92.81 181 TYR A CA 1
ATOM 1496 C C . TYR A 1 181 ? 28.355 -13.846 -22.727 1.00 92.81 181 TYR A C 1
ATOM 1498 O O . TYR A 1 181 ? 28.573 -12.810 -23.358 1.00 92.81 181 TYR A O 1
ATOM 1506 N N . SER A 1 182 ? 27.602 -14.833 -23.221 1.00 94.00 182 SER A N 1
ATOM 1507 C CA . SER A 1 182 ? 26.934 -14.739 -24.521 1.00 94.00 182 SER A CA 1
ATOM 1508 C C . SER A 1 182 ? 25.839 -13.665 -24.514 1.00 94.00 182 SER A C 1
ATOM 1510 O O . SER A 1 182 ? 25.226 -13.387 -23.482 1.00 94.00 182 SER A O 1
ATOM 1512 N N . CYS A 1 183 ? 25.529 -13.095 -25.683 1.00 89.62 183 CYS A N 1
ATOM 1513 C CA . CYS A 1 183 ? 24.448 -12.111 -25.809 1.00 89.62 183 CYS A CA 1
ATOM 1514 C C . CYS A 1 183 ? 23.104 -12.653 -25.301 1.00 89.62 183 CYS A C 1
ATOM 1516 O O . CYS A 1 183 ? 22.399 -11.952 -24.585 1.00 89.62 183 CYS A O 1
ATOM 1518 N N . GLY A 1 184 ? 22.779 -13.915 -25.607 1.00 91.31 184 GLY A N 1
ATOM 1519 C CA . GLY A 1 184 ? 21.543 -14.547 -25.140 1.00 91.31 184 GLY A CA 1
ATOM 1520 C C . GLY A 1 184 ? 21.456 -14.640 -23.615 1.00 91.31 184 GLY A C 1
ATOM 1521 O O . GLY A 1 184 ? 20.404 -14.358 -23.047 1.00 91.31 184 GLY A O 1
ATOM 1522 N N . TRP A 1 185 ? 22.570 -14.955 -22.943 1.00 95.62 185 TRP A N 1
ATOM 1523 C CA . TRP A 1 185 ? 22.620 -14.961 -21.480 1.00 95.62 185 TRP A CA 1
ATOM 1524 C C . TRP A 1 185 ? 22.363 -13.562 -20.907 1.00 95.62 185 TRP A C 1
ATOM 1526 O O . TRP A 1 185 ? 21.538 -13.407 -20.010 1.00 95.62 185 TRP A O 1
ATOM 1536 N N . LYS A 1 186 ? 22.993 -12.528 -21.482 1.00 89.94 186 LYS A N 1
ATOM 1537 C CA . LYS A 1 186 ? 22.793 -11.132 -21.058 1.00 89.94 186 LYS A CA 1
ATOM 1538 C C . LYS A 1 186 ? 21.349 -10.674 -21.238 1.00 89.94 186 LYS A C 1
ATOM 1540 O O . LYS A 1 186 ? 20.830 -9.946 -20.400 1.00 89.94 186 LYS A O 1
ATOM 1545 N N . TYR A 1 187 ? 20.689 -11.099 -22.316 1.00 90.56 187 TYR A N 1
ATOM 1546 C CA . TYR A 1 187 ? 19.281 -10.773 -22.549 1.00 90.56 187 TYR A CA 1
ATOM 1547 C C . TYR A 1 187 ? 18.411 -11.316 -21.420 1.00 90.56 187 TYR A C 1
ATOM 1549 O O . TYR A 1 187 ? 17.657 -10.551 -20.825 1.00 90.56 187 TYR A O 1
ATOM 1557 N N . SER A 1 188 ? 18.592 -12.593 -21.077 1.00 90.88 188 SER A N 1
ATOM 1558 C CA . SER A 1 188 ? 17.855 -13.229 -19.986 1.00 90.88 188 SER A CA 1
ATOM 1559 C C . SER A 1 188 ? 18.163 -12.599 -18.624 1.00 90.88 188 SER A C 1
ATOM 1561 O O . SER A 1 188 ? 17.241 -12.397 -17.843 1.00 90.88 188 SER A O 1
ATOM 1563 N N . ASP A 1 189 ? 19.426 -12.267 -18.332 1.00 91.00 189 ASP A N 1
ATOM 1564 C CA . ASP A 1 189 ? 19.835 -11.621 -17.072 1.00 91.00 189 ASP A CA 1
ATOM 1565 C C . ASP A 1 1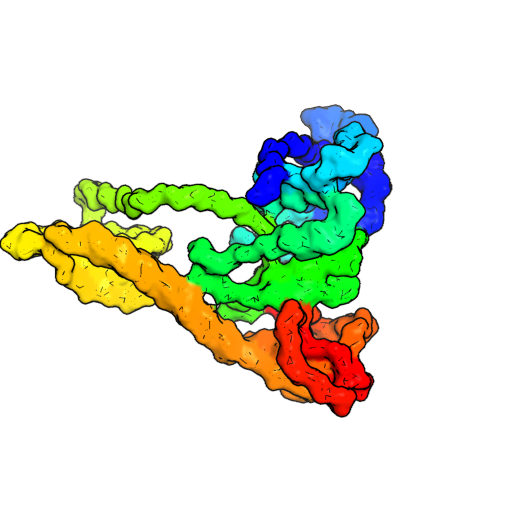89 ? 19.130 -10.266 -16.879 1.00 91.00 189 ASP A C 1
ATOM 1567 O O . ASP A 1 189 ? 18.595 -9.977 -15.810 1.00 91.00 189 ASP A O 1
ATOM 1571 N N . GLN A 1 190 ? 19.069 -9.447 -17.932 1.00 86.50 190 GLN A N 1
ATOM 1572 C CA . GLN A 1 190 ? 18.425 -8.131 -17.877 1.00 86.50 190 GLN A CA 1
ATOM 1573 C C . GLN A 1 190 ? 16.892 -8.214 -17.862 1.00 86.50 190 GLN A C 1
ATOM 1575 O O . GLN A 1 190 ? 16.242 -7.418 -17.183 1.00 86.50 190 GLN A O 1
ATOM 1580 N N . GLU A 1 191 ? 16.306 -9.191 -18.562 1.00 88.81 191 GLU A N 1
ATOM 1581 C CA . GLU A 1 191 ? 14.864 -9.461 -18.508 1.00 88.81 191 GLU A CA 1
ATOM 1582 C C . GLU A 1 191 ? 14.434 -9.907 -17.102 1.00 88.81 191 GLU A C 1
ATOM 1584 O O . GLU A 1 191 ? 13.455 -9.386 -16.571 1.00 88.81 191 GLU A O 1
ATOM 1589 N N . LEU A 1 192 ? 15.204 -10.790 -16.451 1.00 89.31 192 LEU A N 1
ATOM 1590 C CA . LEU A 1 192 ? 14.946 -11.232 -15.073 1.00 89.31 192 LEU A CA 1
ATOM 1591 C C . LEU A 1 192 ? 15.057 -10.093 -14.051 1.00 89.31 192 LEU A C 1
ATOM 1593 O O . LEU A 1 192 ? 14.305 -10.064 -13.078 1.00 89.31 192 LEU A O 1
ATOM 1597 N N . LYS A 1 193 ? 15.970 -9.141 -14.273 1.00 87.44 193 LYS A N 1
ATOM 1598 C CA . LYS A 1 193 ? 16.116 -7.932 -13.444 1.00 87.44 193 LYS A CA 1
ATOM 1599 C C . LYS A 1 193 ? 15.023 -6.888 -13.690 1.00 87.44 193 LYS A C 1
ATOM 1601 O O . LYS A 1 193 ? 14.925 -5.933 -12.923 1.00 87.44 193 LYS A O 1
ATOM 1606 N N . GLY A 1 194 ? 14.212 -7.053 -14.736 1.00 90.25 194 GLY A N 1
ATOM 1607 C CA . GLY A 1 194 ? 13.103 -6.157 -15.043 1.00 90.25 194 GLY A CA 1
ATOM 1608 C C . GLY A 1 194 ? 13.501 -4.882 -15.793 1.00 90.25 194 GLY A C 1
ATOM 1609 O O . GLY A 1 194 ? 12.815 -3.870 -15.664 1.00 90.25 194 GLY A O 1
ATOM 1610 N N . ALA A 1 195 ? 14.600 -4.890 -16.560 1.00 89.12 195 ALA A N 1
ATOM 1611 C CA . ALA A 1 195 ? 14.986 -3.730 -17.364 1.00 89.12 195 ALA A CA 1
ATOM 1612 C C . ALA A 1 195 ? 13.887 -3.409 -18.405 1.00 89.12 195 ALA A C 1
ATOM 1614 O O . ALA A 1 195 ? 13.599 -4.254 -19.254 1.00 89.12 195 ALA A O 1
ATOM 1615 N N . PRO A 1 196 ? 13.269 -2.208 -18.390 1.00 90.50 196 PRO A N 1
ATOM 1616 C CA . PRO A 1 196 ? 12.081 -1.923 -19.206 1.00 90.50 196 PRO A CA 1
ATOM 1617 C C . PRO A 1 196 ? 12.371 -1.922 -20.713 1.00 90.50 196 PRO A C 1
ATOM 1619 O O . PRO A 1 196 ? 11.519 -2.298 -21.522 1.00 90.50 196 PRO A O 1
ATOM 1622 N N . LEU A 1 197 ? 13.586 -1.512 -21.085 1.00 93.31 197 LEU A N 1
ATOM 1623 C CA . LEU A 1 197 ? 14.077 -1.476 -22.455 1.00 93.31 197 LEU A CA 1
ATOM 1624 C C . LEU A 1 197 ? 15.443 -2.149 -22.533 1.00 93.31 197 LEU A C 1
ATOM 1626 O O . LEU A 1 197 ? 16.331 -1.867 -21.729 1.00 93.31 197 LEU A O 1
ATOM 1630 N N . ARG A 1 198 ? 15.634 -2.966 -23.569 1.00 93.88 198 ARG A N 1
ATOM 1631 C CA . ARG A 1 198 ? 16.945 -3.465 -23.984 1.00 93.88 198 ARG A CA 1
ATOM 1632 C C . ARG A 1 198 ? 17.340 -2.835 -25.314 1.00 93.88 198 ARG A C 1
ATOM 1634 O O . ARG A 1 198 ? 16.555 -2.860 -26.259 1.00 93.88 198 ARG A O 1
ATOM 1641 N N . ILE A 1 199 ? 18.564 -2.311 -25.388 1.00 92.50 199 ILE A N 1
ATOM 1642 C CA . ILE A 1 199 ? 19.153 -1.751 -26.611 1.00 92.50 199 ILE A CA 1
ATOM 1643 C C . ILE A 1 199 ? 20.214 -2.720 -27.135 1.00 92.50 199 ILE A C 1
ATOM 1645 O O . ILE A 1 199 ? 21.221 -2.974 -26.481 1.00 92.50 199 ILE A O 1
ATOM 1649 N N . GLU A 1 200 ? 19.984 -3.267 -28.320 1.00 92.38 200 GLU A N 1
ATOM 1650 C CA . GLU A 1 200 ? 20.870 -4.192 -29.015 1.00 92.38 200 GLU A CA 1
ATOM 1651 C C . GLU A 1 200 ? 21.638 -3.431 -30.109 1.00 92.38 200 GLU A C 1
ATOM 1653 O O . GLU A 1 200 ? 21.051 -2.743 -30.952 1.00 92.38 200 GLU A O 1
ATOM 1658 N N . ILE A 1 201 ? 22.970 -3.542 -30.092 1.00 90.25 201 ILE A N 1
ATOM 1659 C CA . ILE A 1 201 ? 23.861 -2.893 -31.061 1.00 90.25 201 ILE A CA 1
ATOM 1660 C C . ILE A 1 201 ? 24.693 -3.973 -31.751 1.00 90.25 201 ILE A C 1
ATOM 1662 O O . ILE A 1 201 ? 25.656 -4.484 -31.181 1.00 90.25 201 ILE A O 1
ATOM 1666 N N . GLY A 1 202 ? 24.316 -4.325 -32.981 1.00 89.12 202 GLY A N 1
ATOM 1667 C CA . GLY A 1 202 ? 25.063 -5.257 -33.822 1.00 89.12 202 GLY A CA 1
ATOM 1668 C C . GLY A 1 202 ? 25.843 -4.567 -34.952 1.00 89.12 202 GLY A C 1
ATOM 1669 O O . GLY A 1 202 ? 25.557 -3.418 -35.302 1.00 89.12 202 GLY A O 1
ATOM 1670 N N . PRO A 1 203 ? 26.778 -5.277 -35.617 1.00 91.50 203 PRO A N 1
ATOM 1671 C CA . PRO A 1 203 ? 27.496 -4.759 -36.788 1.00 91.50 203 PRO A CA 1
ATOM 1672 C C . PRO A 1 203 ? 26.571 -4.299 -37.928 1.00 91.50 203 PRO A C 1
ATOM 1674 O O . PRO A 1 203 ? 26.844 -3.306 -38.598 1.00 91.50 203 PRO A O 1
ATOM 1677 N N . ARG A 1 204 ? 25.440 -4.993 -38.130 1.00 92.12 204 ARG A N 1
ATOM 1678 C CA . ARG A 1 204 ? 24.437 -4.631 -39.148 1.00 92.12 204 ARG A CA 1
ATOM 1679 C C . ARG A 1 204 ? 23.697 -3.337 -38.807 1.00 92.12 204 ARG A C 1
ATOM 1681 O O . ARG A 1 204 ? 23.376 -2.572 -39.712 1.00 92.12 204 ARG A O 1
ATOM 1688 N N . ASP A 1 205 ? 23.437 -3.091 -37.527 1.00 89.56 205 ASP A N 1
ATOM 1689 C CA . ASP A 1 205 ? 22.749 -1.885 -37.061 1.00 89.56 205 ASP A CA 1
ATOM 1690 C C . ASP A 1 205 ? 23.674 -0.668 -37.117 1.00 89.56 205 ASP A C 1
ATOM 1692 O O . ASP A 1 205 ? 23.260 0.403 -37.562 1.00 89.56 205 ASP A O 1
ATOM 1696 N N . LEU A 1 206 ? 24.958 -0.865 -36.793 1.00 89.69 206 LEU A N 1
ATOM 1697 C CA . LEU A 1 206 ? 26.019 0.124 -36.995 1.00 89.69 206 LEU A CA 1
ATOM 1698 C C . LEU A 1 206 ? 26.101 0.573 -38.459 1.00 89.69 206 LEU A C 1
ATOM 1700 O O . LEU A 1 206 ? 26.058 1.771 -38.728 1.00 89.69 206 LEU A O 1
ATOM 1704 N N . ALA A 1 207 ? 26.129 -0.375 -39.403 1.00 93.69 207 ALA A N 1
ATOM 1705 C CA . ALA A 1 207 ? 26.165 -0.073 -40.837 1.00 93.69 207 ALA A CA 1
ATOM 1706 C C . ALA A 1 207 ? 24.926 0.702 -41.328 1.00 93.69 207 ALA A C 1
ATOM 1708 O O . ALA A 1 207 ? 25.004 1.455 -42.295 1.00 93.69 207 ALA A O 1
ATOM 1709 N N . LYS A 1 208 ? 23.780 0.540 -40.656 1.00 93.50 208 LYS A N 1
ATOM 1710 C CA . LYS A 1 208 ? 22.514 1.225 -40.969 1.00 93.50 208 LYS A CA 1
ATOM 1711 C C . LYS A 1 208 ? 22.279 2.499 -40.145 1.00 93.50 208 LYS A C 1
ATOM 1713 O O . LYS A 1 208 ? 21.209 3.103 -40.275 1.00 93.50 208 LYS A O 1
ATOM 1718 N N . ASN A 1 209 ? 23.237 2.899 -39.305 1.00 92.81 209 ASN A N 1
ATOM 1719 C CA . ASN A 1 209 ? 23.119 3.998 -38.344 1.00 92.81 209 ASN A CA 1
ATOM 1720 C C . ASN A 1 209 ? 21.854 3.902 -37.458 1.00 92.81 209 ASN A C 1
ATOM 1722 O O . ASN A 1 209 ? 21.131 4.880 -37.246 1.00 92.81 209 ASN A O 1
ATOM 1726 N N . GLN A 1 210 ? 21.555 2.696 -36.972 1.00 92.94 210 GLN A N 1
ATOM 1727 C CA . GLN A 1 210 ? 20.381 2.394 -36.150 1.00 92.94 210 GLN A CA 1
ATOM 1728 C C . GLN A 1 210 ? 20.757 1.565 -34.916 1.00 92.94 210 GLN A C 1
ATOM 1730 O O . GLN A 1 210 ? 21.909 1.157 -34.749 1.00 92.94 210 GLN A O 1
ATOM 1735 N N . VAL A 1 211 ? 19.783 1.338 -34.042 1.00 91.56 211 VAL A N 1
ATOM 1736 C CA . VAL A 1 211 ? 19.851 0.390 -32.924 1.00 91.56 211 VAL A CA 1
ATOM 1737 C C . VAL A 1 211 ? 18.548 -0.392 -32.848 1.00 91.56 211 VAL A C 1
ATOM 1739 O O . VAL A 1 211 ? 17.502 0.119 -33.253 1.00 91.56 211 VAL A O 1
ATOM 1742 N N . ARG A 1 212 ? 18.597 -1.608 -32.307 1.00 94.12 212 ARG A N 1
ATOM 1743 C CA . ARG A 1 212 ? 17.398 -2.400 -32.039 1.00 94.12 212 ARG A CA 1
ATOM 1744 C C . ARG A 1 212 ? 16.962 -2.218 -30.594 1.00 94.12 212 ARG A C 1
ATOM 1746 O O . ARG A 1 212 ? 17.766 -2.348 -29.681 1.00 94.12 212 ARG A O 1
ATOM 1753 N N . ILE A 1 213 ? 15.686 -1.933 -30.391 1.00 93.69 213 ILE A N 1
ATOM 1754 C CA . ILE A 1 213 ? 15.058 -1.784 -29.082 1.00 93.69 213 ILE A CA 1
ATOM 1755 C C . ILE A 1 213 ? 14.091 -2.941 -28.863 1.00 93.69 213 ILE A C 1
ATOM 1757 O O . ILE A 1 213 ? 13.299 -3.262 -29.751 1.00 93.69 213 ILE A O 1
ATOM 1761 N N . VAL A 1 214 ? 14.138 -3.540 -27.676 1.00 93.81 214 VAL A N 1
ATOM 1762 C CA . VAL A 1 214 ? 13.187 -4.561 -27.225 1.00 93.81 214 VAL A CA 1
ATOM 1763 C C . VAL A 1 214 ? 12.502 -4.080 -25.954 1.00 93.81 214 VAL A C 1
ATOM 1765 O O . VAL A 1 214 ? 13.171 -3.692 -24.995 1.00 93.81 214 VAL A O 1
ATOM 1768 N N . ARG A 1 215 ? 11.169 -4.099 -25.958 1.00 94.69 215 ARG A N 1
ATOM 1769 C CA . ARG A 1 215 ? 10.337 -3.768 -24.799 1.00 94.69 215 ARG A CA 1
ATOM 1770 C C . ARG A 1 215 ? 10.096 -5.001 -23.939 1.00 94.69 215 ARG A C 1
ATOM 1772 O O . ARG A 1 215 ? 9.699 -6.035 -24.472 1.00 94.69 215 ARG A O 1
ATOM 1779 N N . LEU A 1 216 ? 10.259 -4.875 -22.625 1.00 92.81 216 LEU A N 1
ATOM 1780 C CA . LEU A 1 216 ? 9.999 -5.979 -21.698 1.00 92.81 216 LEU A CA 1
ATOM 1781 C C . LEU A 1 216 ? 8.500 -6.278 -21.543 1.00 92.81 216 LEU A C 1
ATOM 1783 O O . LEU A 1 216 ? 8.098 -7.434 -21.536 1.00 92.81 216 LEU A O 1
ATOM 1787 N N . ASP A 1 217 ? 7.674 -5.235 -21.450 1.00 91.19 217 ASP A N 1
ATOM 1788 C CA . ASP A 1 217 ? 6.242 -5.341 -21.133 1.00 91.19 217 ASP A CA 1
ATOM 1789 C C . ASP A 1 217 ? 5.410 -6.066 -22.206 1.00 91.19 217 ASP A C 1
ATOM 1791 O O . ASP A 1 217 ? 4.381 -6.662 -21.905 1.00 91.19 217 ASP A O 1
ATOM 1795 N N . THR A 1 218 ? 5.855 -6.013 -23.462 1.00 93.75 218 THR A N 1
ATOM 1796 C CA . THR A 1 218 ? 5.141 -6.555 -24.632 1.00 93.75 218 THR A CA 1
ATOM 1797 C C . THR A 1 218 ? 5.981 -7.522 -25.465 1.00 93.75 218 THR A C 1
ATOM 1799 O O . THR A 1 218 ? 5.448 -8.186 -26.351 1.00 93.75 218 THR A O 1
ATOM 1802 N N . GLY A 1 219 ? 7.300 -7.571 -25.257 1.00 93.06 219 GLY A N 1
ATOM 1803 C CA . GLY A 1 219 ? 8.238 -8.288 -26.128 1.00 93.06 219 GLY A CA 1
ATOM 1804 C C . GLY A 1 219 ? 8.438 -7.646 -27.510 1.00 93.06 219 GLY A C 1
ATOM 1805 O O . GLY A 1 219 ? 9.150 -8.206 -28.350 1.00 93.06 219 GLY A O 1
ATOM 1806 N N . ALA A 1 220 ? 7.821 -6.487 -27.775 1.00 95.25 220 ALA A N 1
ATOM 1807 C CA . ALA A 1 220 ? 7.879 -5.822 -29.071 1.00 95.25 220 ALA A CA 1
ATOM 1808 C C . ALA A 1 220 ? 9.307 -5.367 -29.408 1.00 95.25 220 ALA A C 1
ATOM 1810 O O . ALA A 1 220 ? 10.031 -4.846 -28.555 1.00 95.25 220 ALA A O 1
ATOM 1811 N N . LYS A 1 221 ? 9.694 -5.541 -30.677 1.00 95.69 221 LYS A N 1
ATOM 1812 C CA . LYS A 1 221 ? 11.021 -5.193 -31.199 1.00 95.69 221 LYS A CA 1
ATOM 1813 C C . LYS A 1 221 ? 10.895 -4.120 -32.270 1.00 95.69 221 LYS A C 1
ATOM 1815 O O . LYS A 1 221 ? 10.017 -4.216 -33.123 1.00 95.69 221 LYS A O 1
ATOM 1820 N N . MET A 1 222 ? 11.780 -3.132 -32.251 1.00 95.56 222 MET A N 1
ATOM 1821 C CA . MET A 1 222 ? 11.805 -2.066 -33.252 1.00 95.56 222 MET A CA 1
ATOM 1822 C C . MET A 1 222 ? 13.223 -1.579 -33.517 1.00 95.56 222 MET A C 1
ATOM 1824 O O . MET A 1 222 ? 14.060 -1.584 -32.619 1.00 95.56 222 MET A O 1
ATOM 1828 N N . ASP A 1 223 ? 13.476 -1.128 -34.741 1.00 95.75 223 ASP A N 1
ATOM 1829 C CA . ASP A 1 223 ? 14.753 -0.534 -35.124 1.00 95.75 223 ASP A CA 1
ATOM 1830 C C . ASP A 1 223 ? 14.598 0.994 -35.164 1.00 95.75 223 ASP A C 1
ATOM 1832 O O . ASP A 1 223 ? 13.694 1.515 -35.818 1.00 95.75 223 ASP A O 1
ATOM 1836 N N . ILE A 1 224 ? 15.466 1.717 -34.454 1.00 91.75 224 ILE A N 1
ATOM 1837 C CA . ILE A 1 224 ? 15.401 3.178 -34.303 1.00 91.75 224 ILE A CA 1
ATOM 1838 C C . ILE A 1 224 ? 16.689 3.801 -34.837 1.00 91.75 224 ILE A C 1
ATOM 1840 O O . ILE A 1 224 ? 17.792 3.379 -34.482 1.00 91.75 224 ILE A O 1
ATOM 1844 N N . LYS A 1 225 ? 16.562 4.824 -35.691 1.00 93.69 225 LYS A N 1
ATOM 1845 C CA . LYS A 1 225 ? 17.708 5.624 -36.148 1.00 93.69 225 LYS A CA 1
ATOM 1846 C C . LYS A 1 225 ? 18.343 6.359 -34.974 1.00 93.69 225 LYS A C 1
ATOM 1848 O O . LYS A 1 225 ? 17.643 6.905 -34.126 1.00 93.69 225 LYS A O 1
ATOM 1853 N N . ARG A 1 226 ? 19.677 6.402 -34.943 1.00 87.50 226 ARG A N 1
ATOM 1854 C CA . ARG A 1 226 ? 20.425 6.995 -33.820 1.00 87.50 226 ARG A CA 1
ATOM 1855 C C . ARG A 1 226 ? 20.086 8.461 -33.566 1.00 87.50 226 ARG A C 1
ATOM 1857 O O . ARG A 1 226 ? 20.093 8.880 -32.416 1.00 87.50 226 ARG A O 1
ATOM 1864 N N . GLU A 1 227 ? 19.755 9.201 -34.619 1.00 89.56 227 GLU A N 1
ATOM 1865 C CA . GLU A 1 227 ? 19.382 10.618 -34.547 1.00 89.56 227 GLU A CA 1
ATOM 1866 C C . GLU A 1 227 ? 18.124 10.875 -33.695 1.00 89.56 227 GLU A C 1
ATOM 1868 O O . GLU A 1 227 ? 18.061 11.882 -33.001 1.00 89.56 227 GLU A O 1
ATOM 1873 N N . TYR A 1 228 ? 17.175 9.930 -33.662 1.00 88.12 228 TYR A N 1
ATOM 1874 C CA . TYR A 1 228 ? 15.911 10.048 -32.917 1.00 88.12 228 TYR A CA 1
ATOM 1875 C C . TYR A 1 228 ? 15.889 9.214 -31.630 1.00 88.12 228 TYR A C 1
ATOM 1877 O O . TYR A 1 228 ? 14.846 9.070 -30.991 1.00 88.12 228 TYR A O 1
ATOM 1885 N N . LEU A 1 229 ? 17.021 8.614 -31.247 1.00 84.00 229 LEU A N 1
ATOM 1886 C CA . LEU A 1 229 ? 17.062 7.598 -30.196 1.00 84.00 229 LEU A CA 1
ATOM 1887 C C . LEU A 1 229 ? 16.603 8.134 -28.835 1.00 84.00 229 LEU A C 1
ATOM 1889 O O . LEU A 1 229 ? 15.808 7.488 -28.162 1.00 84.00 229 LEU A O 1
ATOM 1893 N N . ILE A 1 230 ? 17.087 9.310 -28.432 1.00 83.94 230 ILE A N 1
ATOM 1894 C CA . ILE A 1 230 ? 16.801 9.872 -27.103 1.00 83.94 230 ILE A CA 1
ATOM 1895 C C . ILE A 1 230 ? 15.315 10.213 -26.963 1.00 83.94 230 ILE A C 1
ATOM 1897 O O . ILE A 1 230 ? 14.698 9.838 -25.968 1.00 83.94 230 ILE A O 1
ATOM 1901 N N . GLU A 1 231 ? 14.740 10.891 -27.958 1.00 85.69 231 GLU A N 1
ATOM 1902 C CA . GLU A 1 231 ? 13.318 11.254 -27.968 1.00 85.69 231 GLU A CA 1
ATOM 1903 C C . GLU A 1 231 ? 12.443 10.000 -27.941 1.00 85.69 231 GLU A C 1
ATOM 1905 O O . GLU A 1 231 ? 11.577 9.866 -27.080 1.00 85.69 231 GLU A O 1
ATOM 1910 N N . LYS A 1 232 ? 12.756 9.009 -28.787 1.00 89.94 232 LYS A N 1
ATOM 1911 C CA . LYS A 1 232 ? 12.008 7.751 -28.808 1.00 89.94 232 LYS A CA 1
ATOM 1912 C C . LYS A 1 232 ? 12.130 6.949 -27.521 1.00 89.94 232 LYS A C 1
ATOM 1914 O O . LYS A 1 232 ? 11.150 6.331 -27.124 1.00 89.94 232 LYS A O 1
ATOM 1919 N N . ILE A 1 233 ? 13.283 6.944 -26.851 1.00 88.12 233 ILE A N 1
ATOM 1920 C CA . ILE A 1 233 ? 13.415 6.258 -25.558 1.00 88.12 233 ILE A CA 1
ATOM 1921 C C . ILE A 1 233 ? 12.505 6.904 -24.509 1.00 88.12 233 ILE A C 1
ATOM 1923 O O . ILE A 1 233 ? 11.858 6.171 -23.765 1.00 88.12 233 ILE A O 1
ATOM 1927 N N . LYS A 1 234 ? 12.418 8.241 -24.455 1.00 86.50 234 LYS A N 1
ATOM 1928 C CA . LYS A 1 234 ? 11.512 8.932 -23.522 1.00 86.50 234 LYS A CA 1
ATOM 1929 C C . LYS A 1 234 ? 10.059 8.531 -23.773 1.00 86.50 234 LYS A C 1
ATOM 1931 O O . LYS A 1 234 ? 9.411 8.033 -22.855 1.00 86.50 234 LYS A O 1
ATOM 1936 N N . ASP A 1 235 ? 9.613 8.624 -25.027 1.00 89.75 235 ASP A N 1
ATOM 1937 C CA . ASP A 1 235 ? 8.262 8.219 -25.427 1.00 89.75 235 ASP A CA 1
ATOM 1938 C C . ASP A 1 235 ? 7.981 6.755 -25.058 1.00 89.75 235 ASP A C 1
ATOM 1940 O O . ASP A 1 235 ? 6.907 6.410 -24.568 1.00 89.75 235 ASP A O 1
ATOM 1944 N N . LEU A 1 236 ? 8.940 5.857 -25.301 1.00 91.38 236 LEU A N 1
ATOM 1945 C CA . LEU A 1 236 ? 8.786 4.433 -25.014 1.00 91.38 236 LEU A CA 1
ATOM 1946 C C . LEU A 1 236 ? 8.677 4.153 -23.516 1.00 91.38 236 LEU A C 1
ATOM 1948 O O . LEU A 1 236 ? 7.833 3.350 -23.129 1.00 91.38 236 LEU A O 1
ATOM 1952 N N . LEU A 1 237 ? 9.494 4.796 -22.681 1.00 88.31 237 LEU A N 1
ATOM 1953 C CA . LEU A 1 237 ? 9.439 4.623 -21.228 1.00 88.31 237 LEU A CA 1
ATOM 1954 C C . LEU A 1 237 ? 8.099 5.104 -20.658 1.00 88.31 237 LEU A C 1
ATOM 1956 O O . LEU A 1 237 ? 7.494 4.395 -19.855 1.00 88.31 237 LEU A O 1
ATOM 1960 N N . GLU A 1 238 ? 7.594 6.248 -21.123 1.00 87.56 238 GLU A N 1
ATOM 1961 C CA . GLU A 1 238 ? 6.261 6.726 -20.743 1.00 87.56 238 GLU A CA 1
ATOM 1962 C C . GLU A 1 238 ? 5.155 5.771 -21.203 1.00 87.56 238 GLU A C 1
ATOM 1964 O O . GLU A 1 238 ? 4.243 5.453 -20.440 1.00 87.56 238 GLU A O 1
ATOM 1969 N N . ASN A 1 239 ? 5.240 5.272 -22.438 1.00 92.31 239 ASN A N 1
ATOM 1970 C CA . ASN A 1 239 ? 4.265 4.325 -22.973 1.00 92.31 239 ASN A CA 1
ATOM 1971 C C . ASN A 1 239 ? 4.288 2.979 -22.237 1.00 92.31 239 ASN A C 1
ATOM 1973 O O . ASN A 1 239 ? 3.232 2.378 -22.061 1.00 92.31 239 ASN A O 1
ATOM 1977 N N . ILE A 1 240 ? 5.458 2.504 -21.797 1.00 89.12 240 ILE A N 1
ATOM 1978 C CA . ILE A 1 240 ? 5.574 1.304 -20.957 1.00 89.12 240 ILE A CA 1
ATOM 1979 C C . ILE A 1 240 ? 4.874 1.541 -19.618 1.00 89.12 240 ILE A C 1
ATOM 1981 O O . ILE A 1 240 ? 4.058 0.716 -19.216 1.00 89.12 240 ILE A O 1
ATOM 1985 N N . GLN A 1 241 ? 5.131 2.677 -18.960 1.00 86.44 241 GLN A N 1
ATOM 1986 C CA . GLN A 1 241 ? 4.490 3.019 -17.686 1.00 86.44 241 GLN A CA 1
ATOM 1987 C C . GLN A 1 241 ? 2.958 3.041 -17.816 1.00 86.44 241 GLN A C 1
ATOM 1989 O O . GLN A 1 241 ? 2.261 2.415 -17.018 1.00 86.44 241 GLN A O 1
ATOM 1994 N N . ARG A 1 242 ? 2.431 3.708 -18.855 1.00 89.94 242 ARG A N 1
ATOM 1995 C CA . ARG A 1 242 ? 0.985 3.764 -19.135 1.00 89.94 242 ARG A CA 1
ATOM 1996 C C . ARG A 1 242 ? 0.412 2.382 -19.443 1.00 89.94 242 ARG A C 1
ATOM 1998 O O . ARG A 1 242 ? -0.594 2.001 -18.861 1.00 89.94 242 ARG A O 1
ATOM 2005 N N . ASN A 1 243 ? 1.079 1.598 -20.293 1.00 92.75 243 ASN A N 1
ATOM 2006 C CA . ASN A 1 243 ? 0.615 0.260 -20.656 1.00 92.75 243 ASN A CA 1
ATOM 2007 C C . ASN A 1 243 ? 0.558 -0.684 -19.444 1.00 92.75 243 ASN A C 1
ATOM 2009 O O . ASN A 1 243 ? -0.424 -1.406 -19.283 1.00 92.75 243 ASN A O 1
ATOM 2013 N N . LEU A 1 244 ? 1.574 -0.662 -18.573 1.00 89.12 244 LEU A N 1
ATOM 2014 C CA . LEU A 1 244 ? 1.574 -1.444 -17.333 1.00 89.12 244 LEU A CA 1
ATOM 2015 C C . LEU A 1 244 ? 0.392 -1.061 -16.433 1.00 89.12 244 LEU A C 1
ATOM 2017 O O . LEU A 1 244 ? -0.314 -1.950 -15.951 1.00 89.12 244 LEU A O 1
ATOM 2021 N N . TYR A 1 245 ? 0.139 0.241 -16.270 1.00 88.38 245 TYR A N 1
ATOM 2022 C CA . TYR A 1 245 ? -0.995 0.742 -15.496 1.00 88.38 245 TYR A CA 1
ATOM 2023 C C . TYR A 1 245 ? -2.333 0.312 -16.106 1.00 88.38 245 TYR A C 1
ATOM 2025 O O . TYR A 1 245 ? -3.173 -0.240 -15.401 1.00 88.38 245 TYR A O 1
ATOM 2033 N N . ASP A 1 246 ? -2.524 0.489 -17.414 1.00 91.31 246 ASP A N 1
ATOM 2034 C CA . ASP A 1 246 ? -3.774 0.155 -18.102 1.00 91.31 246 ASP A CA 1
ATOM 2035 C C . ASP A 1 246 ? -4.075 -1.348 -18.050 1.00 91.31 246 ASP A C 1
ATOM 2037 O O . ASP A 1 246 ? -5.220 -1.754 -17.846 1.00 91.31 246 ASP A O 1
ATOM 2041 N N . VAL A 1 247 ? -3.050 -2.193 -18.210 1.00 90.75 247 VAL A N 1
ATOM 2042 C CA . VAL A 1 247 ? -3.181 -3.649 -18.053 1.00 90.75 247 VAL A CA 1
ATOM 2043 C C . VAL A 1 247 ? -3.585 -3.995 -16.622 1.00 90.75 247 VAL A C 1
ATOM 2045 O O . VAL A 1 247 ? -4.516 -4.776 -16.428 1.00 90.75 247 VAL A O 1
ATOM 2048 N N . ALA A 1 248 ? -2.917 -3.421 -15.620 1.00 88.00 248 ALA A N 1
ATOM 2049 C CA . ALA A 1 248 ? -3.240 -3.673 -14.221 1.00 88.00 248 ALA A CA 1
ATOM 2050 C C . ALA A 1 248 ? -4.651 -3.176 -13.862 1.00 88.00 248 ALA A C 1
ATOM 2052 O O . ALA A 1 248 ? -5.390 -3.872 -13.166 1.00 88.00 248 ALA A O 1
ATOM 2053 N N . LYS A 1 249 ? -5.055 -2.011 -14.378 1.00 88.75 249 LYS A N 1
ATOM 2054 C CA . LYS A 1 249 ? -6.376 -1.418 -14.156 1.00 88.75 249 LYS A CA 1
ATOM 2055 C C . LYS A 1 249 ? -7.489 -2.287 -14.729 1.00 88.75 249 LYS A C 1
ATOM 2057 O O . LYS A 1 249 ? -8.421 -2.612 -14.000 1.00 88.75 249 LYS A O 1
ATOM 2062 N N . ARG A 1 250 ? -7.353 -2.752 -15.977 1.00 91.44 250 ARG A N 1
ATOM 2063 C CA . ARG A 1 250 ? -8.319 -3.691 -16.572 1.00 91.44 250 ARG A CA 1
ATOM 2064 C C . ARG A 1 250 ? -8.462 -4.961 -15.739 1.00 91.44 250 ARG A C 1
ATOM 2066 O O . ARG A 1 250 ? -9.575 -5.393 -15.476 1.00 91.44 250 ARG A O 1
ATOM 2073 N N . LYS A 1 251 ? -7.353 -5.517 -15.239 1.00 88.75 251 LYS A N 1
ATOM 2074 C CA . LYS A 1 251 ? -7.400 -6.69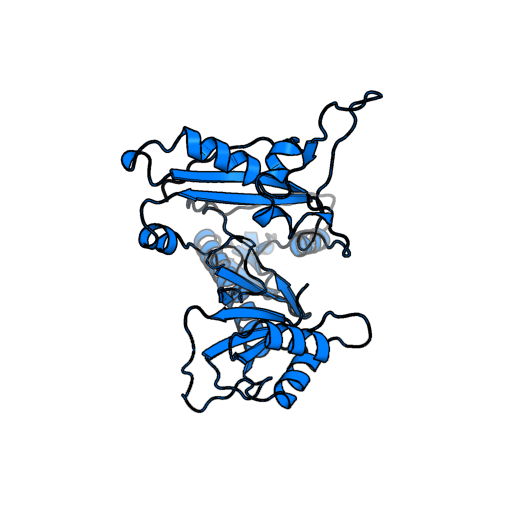6 -14.359 1.00 88.75 251 LYS A CA 1
ATOM 2075 C C . LYS A 1 251 ? -8.157 -6.431 -13.057 1.00 88.75 251 LYS A C 1
ATOM 2077 O O . LYS A 1 251 ? -8.880 -7.311 -12.595 1.00 88.75 251 LYS A O 1
ATOM 2082 N N . VAL A 1 252 ? -7.995 -5.249 -12.458 1.00 87.50 252 VAL A N 1
ATOM 2083 C CA . VAL A 1 252 ? -8.762 -4.828 -11.272 1.00 87.50 252 VAL A CA 1
ATOM 2084 C C . VAL A 1 252 ? -10.253 -4.757 -11.591 1.00 87.50 252 VAL A C 1
ATOM 2086 O O . VAL A 1 252 ? -11.055 -5.318 -10.845 1.00 87.50 252 VAL A O 1
ATOM 2089 N N . GLU A 1 253 ? -10.618 -4.126 -12.705 1.00 88.94 253 GLU A N 1
ATOM 2090 C CA . GLU A 1 253 ? -12.007 -3.995 -13.160 1.00 88.94 253 GLU A CA 1
ATOM 2091 C C . GLU A 1 253 ? -12.640 -5.370 -13.432 1.00 88.94 253 GLU A C 1
ATOM 2093 O O . GLU A 1 253 ? -13.699 -5.675 -12.894 1.00 88.94 253 GLU A O 1
ATOM 2098 N N . GLU A 1 254 ? -11.950 -6.250 -14.162 1.00 90.06 254 GLU A N 1
ATOM 2099 C CA . GLU A 1 254 ? -12.387 -7.625 -14.450 1.00 90.06 254 GLU A CA 1
ATOM 2100 C C . GLU A 1 254 ? -12.479 -8.501 -13.191 1.00 90.06 254 GLU A C 1
ATOM 2102 O O . GLU A 1 254 ? -13.287 -9.434 -13.118 1.00 90.06 254 GLU A O 1
ATOM 2107 N N . SER A 1 255 ? -11.649 -8.220 -12.184 1.00 88.81 255 SER A N 1
ATOM 2108 C CA . SER A 1 255 ? -11.643 -8.931 -10.901 1.00 88.81 255 SER A CA 1
ATOM 2109 C C . SER A 1 255 ? -12.634 -8.353 -9.894 1.00 88.81 255 SER A C 1
ATOM 2111 O O . SER A 1 255 ? -12.764 -8.916 -8.810 1.00 88.81 255 SER A O 1
ATOM 2113 N N . THR A 1 256 ? -13.341 -7.272 -10.230 1.00 91.69 256 THR A N 1
ATOM 2114 C CA . THR A 1 256 ? -14.315 -6.622 -9.354 1.00 91.69 256 THR A CA 1
ATOM 2115 C C . THR A 1 256 ? -15.738 -7.006 -9.743 1.00 91.69 256 THR A C 1
ATOM 2117 O O . THR A 1 256 ? -16.105 -6.971 -10.913 1.00 91.69 256 THR A O 1
ATOM 2120 N N . GLN A 1 257 ? -16.566 -7.349 -8.760 1.00 94.00 257 GLN A N 1
ATOM 2121 C CA . GLN A 1 257 ? -17.972 -7.677 -8.964 1.00 94.00 257 GLN A CA 1
ATOM 2122 C C . GLN A 1 257 ? -18.850 -6.885 -7.999 1.00 94.00 257 GLN A C 1
ATOM 2124 O O . GLN A 1 257 ? -18.630 -6.885 -6.788 1.00 94.00 257 GLN A O 1
ATOM 2129 N N . LYS A 1 258 ? -19.862 -6.205 -8.542 1.00 95.44 258 LYS A N 1
ATOM 2130 C CA . LYS A 1 258 ? -20.897 -5.535 -7.753 1.00 95.44 258 LYS A CA 1
ATOM 2131 C C . LYS A 1 258 ? -22.007 -6.537 -7.438 1.00 95.44 258 LYS A C 1
ATOM 2133 O O . LYS A 1 258 ? -22.506 -7.183 -8.354 1.00 95.44 258 LYS A O 1
ATOM 2138 N N . VAL A 1 259 ? -22.380 -6.660 -6.167 1.00 96.25 259 VAL A N 1
ATOM 2139 C CA . VAL A 1 259 ? -23.413 -7.599 -5.695 1.00 96.25 259 VAL A CA 1
ATOM 2140 C C . VAL A 1 259 ? -24.354 -6.910 -4.712 1.00 96.25 259 VAL A C 1
ATOM 2142 O O . VAL A 1 259 ? -23.947 -5.982 -4.017 1.00 96.25 259 VAL A O 1
ATOM 2145 N N . GLU A 1 260 ? -25.600 -7.374 -4.625 1.00 95.75 260 GLU A N 1
ATOM 2146 C CA . GLU A 1 260 ? -26.612 -6.826 -3.700 1.00 95.75 260 GLU A CA 1
ATOM 2147 C C . GLU A 1 260 ? -27.211 -7.889 -2.763 1.00 95.75 260 GLU A C 1
ATOM 2149 O O . GLU A 1 260 ? -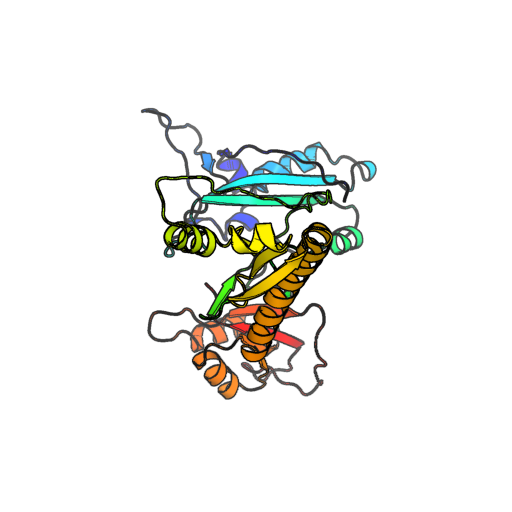27.940 -7.560 -1.824 1.00 95.75 260 GLU A O 1
ATOM 2154 N N . THR A 1 261 ? -26.890 -9.168 -2.977 1.00 96.50 261 THR A N 1
ATOM 2155 C CA . THR A 1 261 ? -27.426 -10.289 -2.199 1.00 96.50 261 THR A CA 1
ATOM 2156 C C . THR A 1 261 ? -26.318 -11.103 -1.538 1.00 96.50 261 THR A C 1
ATOM 2158 O O . THR A 1 261 ? -25.149 -11.037 -1.920 1.00 96.50 261 THR A O 1
ATOM 2161 N N . TRP A 1 262 ? -26.692 -11.868 -0.512 1.00 96.38 262 TRP A N 1
ATOM 2162 C CA . TRP A 1 262 ? -25.772 -12.773 0.170 1.00 96.38 262 TRP A CA 1
ATOM 2163 C C . TRP A 1 262 ? -25.287 -13.911 -0.737 1.00 96.38 262 TRP A C 1
ATOM 2165 O O . TRP A 1 262 ? -24.109 -14.256 -0.700 1.00 96.38 262 TRP A O 1
ATOM 2175 N N . ASP A 1 263 ? -26.171 -14.472 -1.560 1.00 95.81 263 ASP A N 1
ATOM 2176 C CA . ASP A 1 263 ? -25.836 -15.617 -2.410 1.00 95.81 263 ASP A CA 1
ATOM 2177 C C . ASP A 1 263 ? -24.823 -15.214 -3.491 1.00 95.81 263 ASP A C 1
ATOM 2179 O O . ASP A 1 263 ? -23.773 -15.850 -3.616 1.00 95.81 263 ASP A O 1
ATOM 2183 N N . ASP A 1 264 ? -25.053 -14.074 -4.155 1.00 96.25 264 ASP A N 1
ATOM 2184 C CA . ASP A 1 264 ? -24.108 -13.500 -5.124 1.00 96.25 264 ASP A CA 1
ATOM 2185 C C . ASP A 1 264 ? -22.761 -13.163 -4.465 1.00 96.25 264 ASP A C 1
ATOM 2187 O O . ASP A 1 264 ? -21.697 -13.326 -5.064 1.00 96.25 264 ASP A O 1
ATOM 2191 N N . PHE A 1 265 ? -22.790 -12.691 -3.213 1.00 96.12 265 PHE A N 1
ATOM 2192 C CA . PHE A 1 265 ? -21.582 -12.391 -2.449 1.00 96.12 265 PHE A CA 1
ATOM 2193 C C . PHE A 1 265 ? -20.747 -13.651 -2.197 1.00 96.12 265 PHE A C 1
ATOM 2195 O O . PHE A 1 265 ? -19.530 -13.633 -2.392 1.00 96.12 265 PHE A O 1
ATOM 2202 N N . VAL A 1 266 ? -21.375 -14.751 -1.775 1.00 93.69 266 VAL A N 1
ATOM 2203 C CA . VAL A 1 266 ? -20.679 -16.023 -1.528 1.00 93.69 266 VAL A CA 1
ATOM 2204 C C . VAL A 1 266 ? -20.128 -16.602 -2.830 1.00 93.69 266 VAL A C 1
ATOM 2206 O O . VAL A 1 266 ? -18.983 -17.066 -2.852 1.00 93.69 266 VAL A O 1
ATOM 2209 N N . GLU A 1 267 ? -20.892 -16.524 -3.922 1.00 93.88 267 GLU A N 1
ATOM 2210 C CA . GLU A 1 267 ? -20.435 -16.949 -5.244 1.00 93.88 267 GLU A CA 1
ATOM 2211 C C . GLU A 1 267 ? -19.207 -16.144 -5.691 1.00 93.88 267 GLU A C 1
ATOM 2213 O O . GLU A 1 267 ? -18.154 -16.727 -5.972 1.00 93.88 267 GLU A O 1
ATOM 2218 N N . ALA A 1 268 ? -19.286 -14.812 -5.670 1.00 93.50 268 ALA A N 1
ATOM 2219 C CA . ALA A 1 268 ? -18.183 -13.935 -6.053 1.00 93.50 268 ALA A CA 1
ATOM 2220 C C . ALA A 1 268 ? -16.936 -14.157 -5.174 1.00 93.50 268 ALA A C 1
ATOM 2222 O O . ALA A 1 268 ? -15.799 -14.167 -5.664 1.00 93.50 268 ALA A O 1
ATOM 2223 N N . LEU A 1 269 ? -17.129 -14.412 -3.874 1.00 90.94 269 LEU A N 1
ATOM 2224 C CA . LEU A 1 269 ? -16.040 -14.711 -2.944 1.00 90.94 269 LEU A CA 1
ATOM 2225 C C . LEU A 1 269 ? -15.355 -16.040 -3.287 1.00 90.94 269 LEU A C 1
ATOM 2227 O O . LEU A 1 269 ? -14.125 -16.135 -3.222 1.00 90.94 269 LEU A O 1
ATOM 2231 N N . SER A 1 270 ? -16.130 -17.056 -3.682 1.00 88.75 270 SER A N 1
ATOM 2232 C CA . SER A 1 270 ? -15.611 -18.359 -4.119 1.00 88.75 270 SER A CA 1
ATOM 2233 C C . SER A 1 270 ? -14.782 -18.251 -5.404 1.00 88.75 270 SER A C 1
ATOM 2235 O O . SER A 1 270 ? -13.730 -18.885 -5.524 1.00 88.75 270 SER A O 1
ATOM 2237 N N . GLN A 1 271 ? -15.188 -17.356 -6.310 1.00 89.12 271 GLN A N 1
ATOM 2238 C CA . GLN A 1 271 ? -14.488 -17.040 -7.555 1.00 89.12 271 GLN A CA 1
ATOM 2239 C C . GLN A 1 271 ? -13.270 -16.131 -7.350 1.00 89.12 271 GLN A C 1
ATOM 2241 O O . GLN A 1 271 ? -12.604 -15.769 -8.319 1.00 89.12 271 GLN A O 1
ATOM 2246 N N . LYS A 1 272 ? -12.947 -15.774 -6.098 1.00 87.12 272 LYS A N 1
ATOM 2247 C CA . LYS A 1 272 ? -11.843 -14.871 -5.757 1.00 87.12 272 LYS A CA 1
ATOM 2248 C C . LYS A 1 272 ? -11.988 -13.519 -6.469 1.00 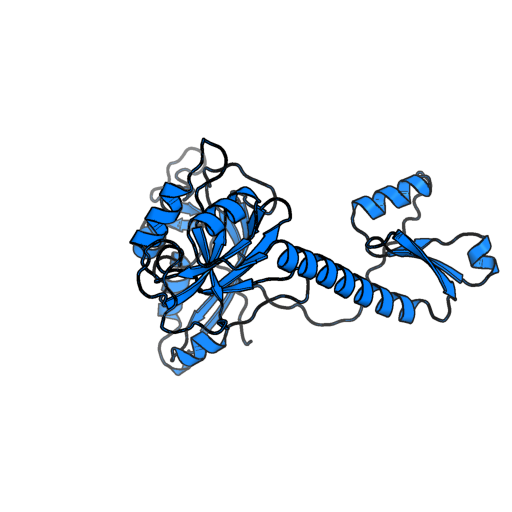87.12 272 LYS A C 1
ATOM 2250 O O . LYS A 1 272 ? -11.020 -12.986 -7.001 1.00 87.12 272 LYS A O 1
ATOM 2255 N N . LYS A 1 273 ? -13.186 -12.938 -6.449 1.00 89.44 273 LYS A N 1
ATOM 2256 C CA . LYS A 1 273 ? -13.416 -11.554 -6.881 1.00 89.44 273 LYS A CA 1
ATOM 2257 C C . LYS A 1 273 ? -13.202 -10.577 -5.723 1.00 89.44 273 LYS A C 1
ATOM 2259 O O . LYS A 1 273 ? -13.315 -10.946 -4.552 1.00 89.44 273 LYS A O 1
ATOM 2264 N N . LEU A 1 274 ? -12.875 -9.333 -6.054 1.00 91.81 274 LEU A N 1
ATOM 2265 C CA . LEU A 1 274 ? -13.100 -8.182 -5.187 1.00 91.81 274 LEU A CA 1
ATOM 2266 C C . LEU A 1 274 ? -14.584 -7.819 -5.274 1.00 91.81 274 LEU A C 1
ATOM 2268 O O . LEU A 1 274 ? -15.128 -7.733 -6.371 1.00 91.81 274 LEU A O 1
ATOM 2272 N N . ILE A 1 275 ? -15.246 -7.605 -4.143 1.00 95.00 275 ILE A N 1
ATOM 2273 C CA . ILE A 1 275 ? -16.704 -7.487 -4.118 1.00 95.00 275 ILE A CA 1
ATOM 2274 C C . ILE A 1 275 ? -17.105 -6.094 -3.654 1.00 95.00 275 ILE A C 1
ATOM 2276 O O . ILE A 1 275 ? -16.710 -5.677 -2.571 1.00 95.00 275 ILE A O 1
ATOM 2280 N N . LEU A 1 276 ? -17.911 -5.383 -4.438 1.00 95.88 276 LEU A N 1
ATOM 2281 C CA . LEU A 1 276 ? -18.540 -4.127 -4.031 1.00 95.88 276 LEU A CA 1
ATOM 2282 C C . LEU A 1 276 ? -19.989 -4.413 -3.625 1.00 95.88 276 LEU A C 1
ATOM 2284 O O . LEU A 1 276 ? -20.793 -4.799 -4.473 1.00 95.88 276 LEU A O 1
ATOM 2288 N N . ALA A 1 277 ? -20.324 -4.227 -2.347 1.00 96.69 277 ALA A N 1
ATOM 2289 C CA . ALA A 1 277 ? -21.642 -4.576 -1.811 1.00 96.69 277 ALA A CA 1
ATOM 2290 C C . ALA A 1 277 ? -22.254 -3.442 -0.965 1.00 96.69 277 ALA A C 1
ATOM 2292 O O . ALA A 1 277 ? -21.506 -2.714 -0.295 1.00 96.69 277 ALA A O 1
ATOM 2293 N N . PRO A 1 278 ? -23.594 -3.284 -0.960 1.00 97.12 278 PRO A N 1
ATOM 2294 C CA . PRO A 1 278 ? -24.279 -2.294 -0.140 1.00 97.12 278 PRO A CA 1
ATOM 2295 C C . PRO A 1 278 ? -24.309 -2.769 1.315 1.00 97.12 278 PRO A C 1
ATOM 2297 O O . PRO A 1 278 ? -24.769 -3.871 1.610 1.00 97.12 278 PRO A O 1
ATOM 2300 N N . TRP A 1 279 ? -23.826 -1.954 2.247 1.00 96.94 279 TRP A N 1
ATOM 2301 C CA . TRP A 1 279 ? -23.622 -2.337 3.642 1.00 96.94 279 TRP A CA 1
ATOM 2302 C C . TRP A 1 279 ? -24.215 -1.319 4.623 1.00 96.94 279 TRP A C 1
ATOM 2304 O O . TRP A 1 279 ? -24.260 -0.118 4.357 1.00 96.94 279 TRP A O 1
ATOM 2314 N N . CYS A 1 280 ? -24.682 -1.803 5.778 1.00 95.31 280 CYS A N 1
ATOM 2315 C CA . CYS A 1 280 ? -25.333 -1.001 6.822 1.00 95.31 280 CYS A CA 1
ATOM 2316 C C . CYS A 1 280 ? -24.367 -0.315 7.807 1.00 95.31 280 CYS A C 1
ATOM 2318 O O . CYS A 1 280 ? -24.826 0.426 8.679 1.00 95.31 280 CYS A O 1
ATOM 2320 N N . ASP A 1 281 ? -23.055 -0.539 7.674 1.00 94.75 281 ASP A N 1
ATOM 2321 C CA . ASP A 1 281 ? -22.011 0.030 8.545 1.00 94.75 281 ASP A CA 1
ATOM 2322 C C . ASP A 1 281 ? -22.112 -0.373 10.023 1.00 94.75 281 ASP A C 1
ATOM 2324 O O . ASP A 1 281 ? -21.918 0.442 10.922 1.00 94.75 281 ASP A O 1
ATOM 2328 N N . GLU A 1 282 ? -22.497 -1.620 10.293 1.00 95.69 282 GLU A N 1
ATOM 2329 C CA . GLU A 1 282 ? -22.610 -2.132 11.660 1.00 95.69 282 GLU A CA 1
ATOM 2330 C C . GLU A 1 282 ? -21.511 -3.159 11.944 1.00 95.69 282 GLU A C 1
ATOM 2332 O O . GLU A 1 282 ? -21.384 -4.153 11.226 1.00 95.69 282 GLU A O 1
ATOM 2337 N N . VAL A 1 283 ? -20.761 -2.945 13.029 1.00 94.81 283 VAL A N 1
ATOM 2338 C CA . VAL A 1 283 ? -19.638 -3.802 13.454 1.00 94.81 283 VAL A CA 1
ATOM 2339 C C . VAL A 1 283 ? -20.062 -5.261 13.634 1.00 94.81 283 VAL A C 1
ATOM 2341 O O . VAL A 1 283 ? -19.357 -6.168 13.201 1.00 94.81 283 VAL A O 1
ATOM 2344 N N . GLU A 1 284 ? -21.237 -5.506 14.215 1.00 95.81 284 GLU A N 1
ATOM 2345 C CA . GLU A 1 284 ? -21.738 -6.870 14.427 1.00 95.81 284 GLU A CA 1
ATOM 2346 C C . GLU A 1 284 ? -22.040 -7.591 13.108 1.00 95.81 284 GLU A C 1
ATOM 2348 O O . GLU A 1 284 ? -21.779 -8.784 12.980 1.00 95.81 284 GLU A O 1
ATOM 2353 N N . VAL A 1 285 ? -22.497 -6.860 12.085 1.00 95.69 285 VAL A N 1
ATOM 2354 C CA . VAL A 1 285 ? -22.713 -7.426 10.746 1.00 95.69 285 VAL A CA 1
ATOM 2355 C C . VAL A 1 285 ? -21.379 -7.742 10.074 1.00 95.69 285 VAL A C 1
ATOM 2357 O O . VAL A 1 285 ? -21.254 -8.767 9.417 1.00 95.69 285 VAL A O 1
ATOM 2360 N N . GLU A 1 286 ? -20.357 -6.902 10.247 1.00 94.88 286 GLU A N 1
ATOM 2361 C CA . GLU A 1 286 ? -19.013 -7.194 9.735 1.00 94.88 286 GLU A CA 1
ATOM 2362 C C . GLU A 1 286 ? -18.405 -8.454 10.374 1.00 94.88 286 GLU A C 1
ATOM 2364 O O . GLU A 1 286 ? -17.820 -9.284 9.670 1.00 94.88 286 GLU A O 1
ATOM 2369 N N . LYS A 1 287 ? -18.587 -8.635 11.688 1.00 93.69 287 LYS A N 1
ATOM 2370 C CA . LYS A 1 287 ? -18.173 -9.855 12.394 1.00 93.69 287 LYS A CA 1
ATOM 2371 C C . LYS A 1 287 ? -18.934 -11.086 11.893 1.00 93.69 287 LYS A C 1
ATOM 2373 O O . LYS A 1 287 ? -18.286 -12.079 11.566 1.00 93.69 287 LYS A O 1
ATOM 2378 N N . ASP A 1 288 ? -20.259 -10.998 11.744 1.00 94.19 288 ASP A N 1
ATOM 2379 C CA . ASP A 1 288 ? -21.100 -12.079 11.202 1.00 94.19 288 ASP A CA 1
ATOM 2380 C C . ASP A 1 288 ? -20.647 -12.508 9.798 1.00 94.19 288 ASP A C 1
ATOM 2382 O O . ASP A 1 288 ? -20.420 -13.691 9.544 1.00 94.19 288 ASP A O 1
ATOM 2386 N N . VAL A 1 289 ? -20.419 -11.547 8.892 1.00 94.50 289 VAL A N 1
ATOM 2387 C CA . VAL A 1 289 ? -19.925 -11.825 7.531 1.00 94.50 289 VAL A CA 1
ATOM 2388 C C . VAL A 1 289 ? -18.595 -12.573 7.595 1.00 94.50 289 VAL A C 1
ATOM 2390 O O . VAL A 1 289 ? -18.414 -13.581 6.907 1.00 94.50 289 VAL A O 1
ATOM 2393 N N . LYS A 1 290 ? -17.660 -12.110 8.428 1.00 92.62 290 LYS A N 1
ATOM 2394 C CA . LYS A 1 290 ? -16.346 -12.739 8.592 1.00 92.62 290 LYS A CA 1
ATOM 2395 C C . LYS A 1 290 ? -16.460 -14.161 9.127 1.00 92.62 290 LYS A C 1
ATOM 2397 O O . LYS A 1 290 ? -15.723 -15.031 8.672 1.00 92.62 290 LYS A O 1
ATOM 2402 N N . GLU A 1 291 ? -17.361 -14.413 10.068 1.00 91.44 291 GLU A N 1
ATOM 2403 C CA . GLU A 1 291 ? -17.585 -15.739 10.644 1.00 91.44 291 GLU A CA 1
ATOM 2404 C C . GLU A 1 291 ? -18.243 -16.694 9.649 1.00 91.44 291 GLU A C 1
ATOM 2406 O O . GLU A 1 291 ? -17.712 -17.776 9.409 1.00 91.44 291 GLU A O 1
ATOM 2411 N N . ARG A 1 292 ? -19.317 -16.268 8.981 1.00 91.50 292 ARG A N 1
ATOM 2412 C CA . ARG A 1 292 ? -20.042 -17.074 7.983 1.00 91.50 292 ARG A CA 1
ATOM 2413 C C . ARG A 1 292 ? -19.216 -17.409 6.744 1.00 91.50 292 ARG A C 1
ATOM 2415 O O . ARG A 1 292 ? -19.537 -18.350 6.027 1.00 91.50 292 ARG A O 1
ATOM 2422 N N . THR A 1 293 ? -18.168 -16.634 6.470 1.00 91.19 293 THR A N 1
ATOM 2423 C CA . THR A 1 293 ? -17.296 -16.810 5.295 1.00 91.19 293 THR A CA 1
ATOM 2424 C C . THR A 1 293 ? -15.947 -17.451 5.622 1.00 91.19 293 THR A C 1
ATOM 2426 O O . THR A 1 293 ? -15.123 -17.637 4.715 1.00 91.19 293 THR A O 1
ATOM 2429 N N . ARG A 1 294 ? -15.701 -17.811 6.893 1.00 84.38 294 ARG A N 1
ATOM 2430 C CA . ARG A 1 294 ? -14.574 -18.670 7.286 1.00 84.38 294 ARG A CA 1
ATOM 2431 C C . ARG A 1 294 ? -14.800 -20.059 6.685 1.00 84.38 294 ARG A C 1
ATOM 2433 O O . ARG A 1 294 ? -15.612 -20.831 7.175 1.00 84.38 294 ARG A O 1
ATOM 2440 N N . GLY A 1 295 ? -14.103 -20.351 5.588 1.00 67.31 295 GLY A N 1
ATOM 2441 C CA . GLY A 1 295 ? -14.094 -21.687 4.987 1.00 67.31 295 GLY A CA 1
ATOM 2442 C C . GLY A 1 295 ? -13.253 -22.692 5.787 1.00 67.31 295 GLY A C 1
ATOM 2443 O O . GLY A 1 295 ? -12.643 -22.343 6.797 1.00 67.31 295 GLY A O 1
ATOM 2444 N N . ASP A 1 296 ? -13.168 -23.922 5.277 1.00 53.72 296 ASP A N 1
ATOM 2445 C CA . ASP A 1 296 ? -12.503 -25.081 5.900 1.00 53.72 296 ASP A CA 1
ATOM 2446 C C . ASP A 1 296 ? -10.955 -25.059 5.804 1.00 53.72 296 ASP A C 1
ATOM 2448 O O . ASP A 1 296 ? -10.314 -25.961 5.275 1.00 53.72 296 ASP A O 1
ATOM 2452 N N . GLY A 1 297 ? -10.313 -23.994 6.298 1.00 54.53 297 GLY A N 1
ATOM 2453 C CA . GLY A 1 297 ? -8.973 -24.169 6.881 1.00 54.53 297 GLY A CA 1
ATOM 2454 C C . GLY A 1 297 ? -7.727 -23.645 6.153 1.00 54.53 297 GLY A C 1
ATOM 2455 O O . GLY A 1 297 ? -6.631 -24.017 6.557 1.00 54.53 297 GLY A O 1
ATOM 2456 N N . THR A 1 298 ? -7.804 -22.750 5.157 1.00 50.50 298 THR A N 1
ATOM 2457 C CA . THR A 1 298 ? -6.571 -22.090 4.627 1.00 50.50 298 THR A CA 1
ATOM 2458 C C . THR A 1 298 ? -6.686 -20.603 4.276 1.00 50.50 298 THR A C 1
ATOM 2460 O O . THR A 1 298 ? -5.678 -19.901 4.263 1.00 50.50 298 THR A O 1
ATOM 2463 N N . LEU A 1 299 ? -7.890 -20.080 4.032 1.00 60.44 299 LEU A N 1
ATOM 2464 C CA . LEU A 1 299 ? -8.126 -18.658 3.761 1.00 60.44 299 LEU A CA 1
ATOM 2465 C C . LEU A 1 299 ? -9.043 -18.070 4.836 1.00 60.44 299 LEU A C 1
ATOM 2467 O O . LEU A 1 299 ? -10.095 -18.635 5.132 1.00 60.44 299 LEU A O 1
ATOM 2471 N N . GLY A 1 300 ? -8.643 -16.933 5.412 1.00 72.25 300 GLY A N 1
ATOM 2472 C CA . GLY A 1 300 ? -9.454 -16.212 6.393 1.00 72.25 300 GLY A CA 1
ATOM 2473 C C . GLY A 1 300 ? -10.819 -15.789 5.833 1.00 72.25 300 GLY A C 1
ATOM 2474 O O . GLY A 1 300 ? -11.001 -15.682 4.619 1.00 72.25 300 GLY A O 1
ATOM 2475 N N . GLY A 1 301 ? -11.779 -15.549 6.731 1.00 86.06 301 GLY A N 1
ATOM 2476 C CA . GLY A 1 301 ? -13.087 -14.993 6.373 1.00 86.06 301 GLY A CA 1
ATOM 2477 C C . GLY A 1 301 ? -12.967 -13.637 5.673 1.00 86.06 301 GLY A C 1
ATOM 2478 O O . GLY A 1 301 ? -11.974 -12.924 5.853 1.00 86.06 301 GLY A O 1
ATOM 2479 N N . ALA A 1 302 ? -13.970 -13.295 4.868 1.00 91.38 302 ALA A N 1
ATOM 2480 C CA . ALA A 1 302 ? -14.050 -12.002 4.207 1.00 91.38 302 ALA A CA 1
ATOM 2481 C C . ALA A 1 302 ? -14.118 -10.867 5.236 1.00 91.38 302 ALA A C 1
ATOM 2483 O O . ALA A 1 302 ? -14.689 -11.018 6.316 1.00 91.38 302 ALA A O 1
ATOM 2484 N N . LYS A 1 303 ? -13.532 -9.726 4.890 1.00 92.12 303 LYS A N 1
ATOM 2485 C CA . LYS A 1 303 ? -13.542 -8.510 5.707 1.00 92.12 303 LYS A CA 1
ATOM 2486 C C . LYS A 1 303 ? -13.891 -7.303 4.853 1.00 92.12 303 LYS A C 1
ATOM 2488 O O . LYS A 1 303 ? -13.788 -7.375 3.623 1.00 92.12 303 LYS A O 1
ATOM 2493 N N . THR A 1 304 ? -14.240 -6.195 5.502 1.00 93.12 304 THR A N 1
ATOM 2494 C CA . THR A 1 304 ? -14.260 -4.906 4.815 1.00 93.12 304 THR A CA 1
ATOM 2495 C C . THR A 1 304 ? -12.834 -4.496 4.449 1.00 93.12 304 THR A C 1
ATOM 2497 O O . THR A 1 304 ? -11.875 -4.753 5.177 1.00 93.12 304 THR A O 1
ATOM 2500 N N . LEU A 1 305 ? -12.684 -3.892 3.276 1.00 91.31 305 LEU A N 1
ATOM 2501 C CA . LEU A 1 305 ? -11.404 -3.403 2.773 1.00 91.31 305 LEU A CA 1
ATOM 2502 C C . LEU A 1 305 ? -11.387 -1.889 2.870 1.00 91.31 305 LEU A C 1
ATOM 2504 O O . LEU A 1 305 ? -10.645 -1.328 3.672 1.00 91.31 305 LEU A O 1
ATOM 2508 N N . CYS A 1 306 ? -12.269 -1.235 2.120 1.00 90.62 306 CYS A N 1
ATOM 2509 C CA . CYS A 1 306 ? -12.508 0.190 2.243 1.00 90.62 306 CYS A CA 1
ATOM 2510 C C . CYS A 1 306 ? -13.885 0.574 1.691 1.00 90.62 306 CYS A C 1
ATOM 2512 O O . CYS A 1 306 ? -14.433 -0.051 0.783 1.00 90.62 306 CYS A O 1
ATOM 2514 N N . THR A 1 307 ? -14.428 1.658 2.218 1.00 90.75 307 THR A N 1
ATOM 2515 C CA . THR A 1 307 ? -15.575 2.386 1.681 1.00 90.75 307 THR A CA 1
ATOM 2516 C C . THR A 1 307 ? -15.060 3.478 0.757 1.00 90.75 307 THR A C 1
ATOM 2518 O O . THR A 1 307 ? -14.266 4.301 1.201 1.00 90.75 307 THR A O 1
ATOM 2521 N N . LEU A 1 308 ? -15.508 3.507 -0.498 1.00 86.00 308 LEU A N 1
ATOM 2522 C CA . LEU A 1 308 ? -15.078 4.509 -1.479 1.00 86.00 308 LEU A CA 1
ATOM 2523 C C . LEU A 1 308 ? -15.249 5.945 -0.963 1.00 86.00 308 LEU A C 1
ATOM 2525 O O . LEU A 1 308 ? -16.269 6.256 -0.344 1.00 86.00 308 LEU A O 1
ATOM 2529 N N . LEU A 1 309 ? -14.270 6.806 -1.264 1.00 82.19 309 LEU A N 1
ATOM 2530 C CA . LEU A 1 309 ? -14.387 8.254 -1.041 1.00 82.19 309 LEU A CA 1
ATOM 2531 C C . LEU A 1 309 ? -15.533 8.843 -1.880 1.00 82.19 309 LEU A C 1
ATOM 2533 O O . LEU A 1 309 ? -16.345 9.608 -1.371 1.00 82.19 309 LEU A O 1
ATOM 2537 N N . GLU A 1 310 ? -15.613 8.429 -3.146 1.00 83.88 310 GLU A N 1
ATOM 2538 C CA . GLU A 1 310 ? -16.686 8.776 -4.078 1.00 83.88 310 GLU A CA 1
ATOM 2539 C C . GLU A 1 310 ? -17.622 7.576 -4.237 1.00 83.88 310 GLU A C 1
ATOM 2541 O O . GLU A 1 310 ? -17.273 6.554 -4.830 1.00 83.88 310 GLU A O 1
ATOM 2546 N N . GLN A 1 311 ? -18.804 7.677 -3.637 1.00 85.25 311 GLN A N 1
ATOM 2547 C CA . GLN A 1 311 ? -19.782 6.596 -3.603 1.00 85.25 311 GLN A CA 1
ATOM 2548 C C . GLN A 1 311 ? -20.609 6.566 -4.897 1.00 85.25 311 GLN A C 1
ATOM 2550 O O . GLN A 1 311 ? -21.121 7.609 -5.309 1.00 85.25 311 GLN A O 1
ATOM 2555 N N . PRO A 1 312 ? -20.813 5.387 -5.512 1.00 86.19 312 PRO A N 1
ATOM 2556 C CA . PRO A 1 312 ? -21.886 5.208 -6.478 1.00 86.19 312 PRO A CA 1
ATOM 2557 C C . PRO A 1 312 ? -23.236 5.543 -5.842 1.00 86.19 312 PRO A C 1
ATOM 2559 O O . PRO A 1 312 ? -23.407 5.391 -4.629 1.00 86.19 312 PRO A O 1
ATOM 2562 N N . GLU A 1 313 ? -24.209 5.929 -6.665 1.00 89.12 313 GLU A N 1
ATOM 2563 C CA . GLU A 1 313 ? -25.568 6.182 -6.191 1.00 89.12 313 GLU A CA 1
ATOM 2564 C C . GLU A 1 313 ? -26.108 4.968 -5.415 1.00 89.12 313 GLU A C 1
ATOM 2566 O O . GLU A 1 313 ? -25.997 3.810 -5.843 1.00 89.12 313 GLU A O 1
ATOM 2571 N N . LEU A 1 314 ? -26.658 5.241 -4.232 1.00 90.38 314 LEU A N 1
ATOM 2572 C CA . LEU A 1 314 ? -27.285 4.258 -3.364 1.00 90.38 314 LEU A CA 1
ATOM 2573 C C . LEU A 1 314 ? -28.757 4.637 -3.227 1.00 90.38 314 LEU A C 1
ATOM 2575 O O . LEU A 1 314 ? -29.083 5.653 -2.618 1.00 90.38 314 LEU A O 1
ATOM 2579 N N . ARG A 1 315 ? -29.636 3.827 -3.817 1.00 91.12 315 ARG A N 1
ATOM 2580 C CA . ARG A 1 315 ? -31.084 4.047 -3.745 1.00 91.12 315 ARG A CA 1
ATOM 2581 C C . ARG A 1 315 ? -31.564 3.831 -2.310 1.00 91.12 315 ARG A C 1
ATOM 2583 O O . ARG A 1 315 ? -31.061 2.926 -1.643 1.00 91.12 315 ARG A O 1
ATOM 2590 N N . GLU A 1 316 ? -32.537 4.614 -1.851 1.00 87.88 316 GLU A N 1
ATOM 2591 C CA . GLU A 1 316 ? -33.035 4.567 -0.463 1.00 87.88 316 GLU A CA 1
ATOM 2592 C C . GLU A 1 316 ? -33.618 3.201 -0.060 1.00 87.88 316 GLU A C 1
ATOM 2594 O O . GLU A 1 316 ? -33.565 2.819 1.107 1.00 87.88 316 GLU A O 1
ATOM 2599 N N . ASP A 1 317 ? -34.136 2.441 -1.025 1.00 92.75 317 ASP A N 1
ATOM 2600 C CA . ASP A 1 317 ? -34.676 1.092 -0.843 1.00 92.75 317 ASP A CA 1
ATOM 2601 C C . ASP A 1 317 ? -33.596 -0.005 -0.844 1.00 92.75 317 ASP A C 1
ATOM 2603 O O . ASP A 1 317 ? -33.900 -1.180 -0.615 1.00 92.75 317 ASP A O 1
ATOM 2607 N N . THR A 1 318 ? -32.328 0.353 -1.078 1.00 95.19 318 THR A N 1
ATOM 2608 C CA . THR A 1 318 ? -31.230 -0.616 -1.116 1.00 95.19 318 THR A CA 1
ATOM 2609 C C . THR A 1 318 ? -31.000 -1.202 0.273 1.00 95.19 318 THR A C 1
ATOM 2611 O O . THR A 1 318 ? -30.715 -0.498 1.245 1.00 95.19 318 THR A O 1
ATOM 2614 N N . LEU A 1 319 ? -31.068 -2.527 0.362 1.00 96.94 319 LEU A N 1
ATOM 2615 C CA . LEU A 1 319 ? -30.821 -3.258 1.597 1.00 96.94 319 LEU A CA 1
ATOM 2616 C C . LEU A 1 319 ? -29.373 -3.734 1.674 1.00 96.94 319 LEU A C 1
ATOM 2618 O O . LEU A 1 319 ? -28.736 -4.049 0.672 1.00 96.94 319 LEU A O 1
ATOM 2622 N N . CYS A 1 320 ? -28.869 -3.832 2.897 1.00 97.38 320 CYS A N 1
ATOM 2623 C CA . CYS A 1 320 ? -27.592 -4.440 3.209 1.00 97.38 320 CYS A CA 1
ATOM 2624 C C . CYS A 1 320 ? -27.566 -5.886 2.707 1.00 97.38 320 CYS A C 1
ATOM 2626 O O . CYS A 1 320 ? -28.457 -6.675 3.047 1.00 97.38 320 CYS A O 1
ATOM 2628 N N . PHE A 1 321 ? -26.519 -6.244 1.959 1.00 97.50 321 PHE A N 1
ATOM 2629 C CA . PHE A 1 321 ? -26.385 -7.572 1.352 1.00 97.50 321 PHE A CA 1
ATOM 2630 C C . PHE A 1 321 ? -26.444 -8.708 2.389 1.00 97.50 321 PHE A C 1
ATOM 2632 O O . PHE A 1 321 ? -26.970 -9.779 2.096 1.00 97.50 321 PHE A O 1
ATOM 2639 N N . ALA A 1 322 ? -25.941 -8.459 3.606 1.00 96.12 322 ALA A N 1
ATOM 2640 C CA . ALA A 1 322 ? -25.829 -9.455 4.671 1.00 96.12 322 ALA A CA 1
ATOM 2641 C C . ALA A 1 322 ? -26.983 -9.410 5.686 1.00 96.12 322 ALA A C 1
ATOM 2643 O O . ALA A 1 322 ? -27.569 -10.446 5.990 1.00 96.12 322 ALA A O 1
ATOM 2644 N N . SER A 1 323 ? -27.316 -8.228 6.219 1.00 96.38 323 SER A N 1
ATOM 2645 C CA . SER A 1 323 ? -28.281 -8.087 7.326 1.00 96.38 323 SER A CA 1
ATOM 2646 C C . SER A 1 323 ? -29.703 -7.750 6.887 1.00 96.38 323 SER A C 1
ATOM 2648 O O . SER A 1 323 ? -30.609 -7.761 7.716 1.00 96.38 323 SER A O 1
ATOM 2650 N N . ARG A 1 324 ? -29.903 -7.396 5.609 1.00 95.88 324 ARG A N 1
ATOM 2651 C CA . ARG A 1 324 ? -31.182 -6.925 5.044 1.00 95.88 324 ARG A CA 1
ATOM 2652 C C . ARG A 1 324 ? -31.757 -5.653 5.688 1.00 95.88 324 ARG A C 1
ATOM 2654 O O . ARG A 1 324 ? -32.860 -5.251 5.338 1.00 95.88 324 ARG A O 1
ATOM 2661 N N . LYS A 1 325 ? -31.018 -4.988 6.582 1.00 95.81 325 LYS A N 1
ATOM 2662 C CA . LYS A 1 325 ? -31.316 -3.627 7.065 1.00 95.81 325 LYS A CA 1
ATOM 2663 C C . LYS A 1 325 ? -31.069 -2.597 5.951 1.00 95.81 325 LYS A C 1
ATOM 2665 O O . LYS A 1 325 ? -30.336 -2.927 5.023 1.00 95.81 325 LYS A O 1
ATOM 2670 N N . PRO A 1 326 ? -31.584 -1.358 6.038 1.00 96.75 326 PRO A N 1
ATOM 2671 C CA . PRO A 1 326 ? -31.239 -0.302 5.084 1.00 96.75 326 PRO A CA 1
ATOM 2672 C C . PRO A 1 326 ? -29.718 -0.130 4.945 1.00 96.75 326 PRO A C 1
ATOM 2674 O O . PRO A 1 326 ? -28.995 -0.056 5.946 1.00 96.75 326 PRO A O 1
ATOM 2677 N N . ALA A 1 327 ? -29.221 -0.121 3.709 1.00 96.19 327 ALA A N 1
ATOM 2678 C CA . ALA A 1 327 ? -27.810 0.115 3.437 1.00 96.19 327 ALA A CA 1
ATOM 2679 C C . ALA A 1 327 ? -27.474 1.600 3.617 1.00 96.19 327 ALA A C 1
ATOM 2681 O O . ALA A 1 327 ? -28.283 2.475 3.327 1.00 96.19 327 ALA A O 1
ATOM 2682 N N . LYS A 1 328 ? -26.255 1.884 4.080 1.00 94.38 328 LYS A N 1
ATOM 2683 C CA . LYS A 1 328 ? -25.748 3.255 4.243 1.00 94.38 328 LYS A CA 1
ATOM 2684 C C . LYS A 1 328 ? -24.726 3.632 3.179 1.00 94.38 328 LYS A C 1
ATOM 2686 O O . LYS A 1 328 ? -24.557 4.811 2.891 1.00 94.38 328 LYS A O 1
ATOM 2691 N N . LYS A 1 329 ? -23.999 2.646 2.649 1.00 94.31 329 LYS A N 1
ATOM 2692 C CA . LYS A 1 329 ? -22.866 2.866 1.744 1.00 94.31 329 LYS A CA 1
ATOM 2693 C C . LYS A 1 329 ? -22.509 1.619 0.948 1.00 94.31 329 LYS A C 1
ATOM 2695 O O . LYS A 1 329 ? -22.795 0.501 1.369 1.00 94.31 329 LYS A O 1
ATOM 2700 N N . TRP A 1 330 ? -21.825 1.823 -0.169 1.00 95.31 330 TRP A N 1
ATOM 2701 C CA . TRP A 1 330 ? -21.090 0.793 -0.885 1.00 95.31 330 TRP A CA 1
ATOM 2702 C C . TRP A 1 330 ? -19.702 0.615 -0.269 1.00 95.31 330 TRP A C 1
ATOM 2704 O O . TRP A 1 330 ? -18.927 1.567 -0.108 1.00 95.31 330 TRP A O 1
ATOM 2714 N N . THR A 1 331 ? -19.370 -0.630 0.046 1.00 95.62 331 THR A N 1
ATOM 2715 C CA . THR A 1 331 ? -18.094 -0.991 0.662 1.00 95.62 331 THR A CA 1
ATOM 2716 C C . THR A 1 331 ? -17.477 -2.151 -0.100 1.00 95.62 331 THR A C 1
ATOM 2718 O O . THR A 1 331 ? -18.183 -3.060 -0.540 1.00 95.62 331 THR A O 1
ATOM 2721 N N . TYR A 1 332 ? -16.158 -2.106 -0.273 1.00 95.12 332 TYR A N 1
ATOM 2722 C CA . TYR A 1 332 ? -15.404 -3.218 -0.825 1.00 95.12 332 TYR A CA 1
ATOM 2723 C C . TYR A 1 332 ? -15.150 -4.286 0.229 1.00 95.12 332 TYR A C 1
ATOM 2725 O O . TYR A 1 332 ? -14.738 -3.985 1.351 1.00 95.12 332 TYR A O 1
ATOM 2733 N N . TRP A 1 333 ? -15.340 -5.533 -0.174 1.00 94.75 333 TRP A N 1
ATOM 2734 C CA . TRP A 1 333 ? -15.153 -6.731 0.622 1.00 94.75 333 TRP A CA 1
ATOM 2735 C C . TRP A 1 333 ? -14.255 -7.713 -0.112 1.00 94.75 333 TRP A C 1
ATOM 2737 O O . TRP A 1 333 ? -14.256 -7.802 -1.342 1.00 94.75 333 TRP A O 1
ATOM 2747 N N . GLY A 1 334 ? -13.515 -8.500 0.654 1.00 91.19 334 GLY A N 1
ATOM 2748 C CA . GLY A 1 334 ? -12.711 -9.576 0.101 1.00 91.19 334 GLY A CA 1
ATOM 2749 C 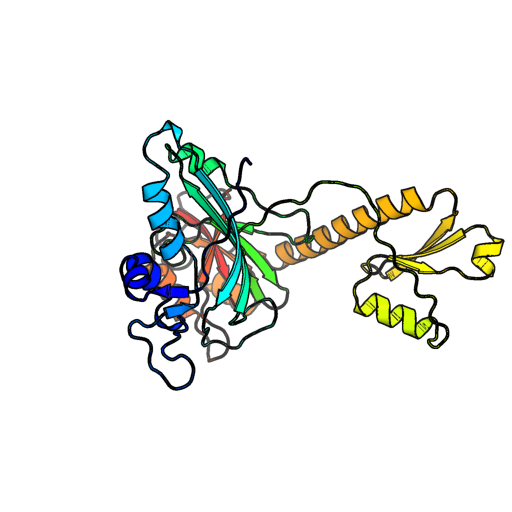C . GLY A 1 334 ? -11.945 -10.328 1.172 1.00 91.19 334 GLY A C 1
ATOM 2750 O O . GLY A 1 334 ? -12.047 -10.047 2.367 1.00 91.19 334 GLY A O 1
ATOM 2751 N N . ARG A 1 335 ? -11.155 -11.304 0.728 1.00 85.94 335 ARG A N 1
ATOM 2752 C CA . ARG A 1 335 ? -10.170 -11.983 1.573 1.00 85.94 335 ARG A CA 1
ATOM 2753 C C . ARG A 1 335 ? -8.873 -11.181 1.544 1.00 85.94 335 ARG A C 1
ATOM 2755 O O . ARG A 1 335 ? -8.345 -10.911 0.467 1.00 85.94 335 ARG A O 1
ATOM 2762 N N . SER A 1 336 ? -8.379 -10.791 2.715 1.00 74.94 336 SER A N 1
ATOM 2763 C CA . SER A 1 336 ? -7.128 -10.041 2.859 1.00 74.94 336 SER A CA 1
ATOM 2764 C C . SER A 1 336 ? -5.964 -10.939 3.286 1.00 74.94 336 SER A C 1
ATOM 2766 O O . SER A 1 336 ? -6.168 -12.079 3.711 1.00 74.94 336 SER A O 1
ATOM 2768 N N . TYR A 1 337 ? -4.742 -10.428 3.105 1.00 60.94 337 TYR A N 1
ATOM 2769 C CA . TYR A 1 337 ? -3.495 -11.125 3.424 1.00 60.94 337 TYR A CA 1
ATOM 2770 C C . TYR A 1 337 ? -3.337 -11.421 4.920 1.00 60.94 337 TYR A C 1
ATOM 2772 O O . TYR A 1 337 ? -3.723 -10.595 5.777 1.00 60.94 337 TYR A O 1
#